Protein AF-A0A383F4A6-F1 (afdb_monomer)

Foldseek 3Di:
DLVVLLVVQLVVLLVQLVVVCVVVVHDDDPLLVVLSVVQSVVLSVLQVQLSVQLVVQVVVPDFSVVSNVVSCVVCLVVLVVVLVVVLVVLVCLCVDDDPSNVSSCSNNSSNNSSSVSSSCCSNPVSSVVSSVPDDGPPDDDDDDPCVVVVVVVVVVVCVCCVPVVVVVVVVVVVVVVCVVVVVVVVVVVVVVVVVVVVVVVVDDDDPDDPDPDPDDDDDDDDPPPDDD

Solvent-accessible surface area (backbone atoms only — not comparable to full-atom values): 12864 Å² total; per-residue (Å²): 109,72,67,56,56,49,60,54,44,53,61,51,26,50,49,50,25,52,52,52,36,50,76,70,73,55,72,94,43,74,51,28,50,49,17,45,59,66,34,53,63,67,34,46,50,48,34,48,56,38,54,50,36,22,49,52,36,36,73,73,67,40,56,61,71,57,10,38,51,53,23,42,66,74,42,50,63,59,53,51,52,55,50,48,55,55,43,54,71,44,51,61,35,74,72,44,69,72,77,62,20,62,58,35,40,40,26,40,51,42,30,44,44,28,47,54,34,18,50,51,40,24,71,52,51,47,47,51,53,48,55,72,67,54,72,76,86,66,82,76,84,83,87,60,75,60,68,62,58,50,51,52,50,50,50,51,48,51,52,42,49,59,52,54,45,50,50,50,54,50,49,55,51,51,48,59,52,41,70,75,38,52,67,56,51,51,49,50,52,49,52,53,49,52,49,50,55,58,52,52,76,71,56,81,84,74,93,65,82,87,68,88,62,95,66,84,87,85,82,84,83,77,63,98,84,74,74,134

Nearest PDB structures (foldseek):
  8yr0-assembly1_C  TM=8.776E-01  e=2.692E-05  Acinetobacter baumannii
  7wlv-assembly2_E  TM=8.608E-01  e=3.139E-05  Burkholderia pseudomallei K96243
  7cz9-assembly2_E  TM=8.722E-01  e=9.681E-05  Klebsiella pneumoniae
  9e9f-assembly1_C  TM=8.918E-01  e=1.387E-03  Pseudomonas aeruginosa
  6vej-assembly1_C  TM=8.866E-01  e=3.147E-03  Pseudomonas aeruginosa

Radius of gyration: 26.25 Å; Cα contacts (8 Å, |Δi|>4): 147; chains: 1; bounding box: 66×46×82 Å

Sequence (228 aa):
RMTVIIAGAIPLCLFIAVATMYFAGETLNLLTILGLVLCIGLLVDNSVVVAENIQRHYQAGLPRREACIKGVQEIGLAITTATLTTVVVFLPAVLVEGEMRFFMMRLALPVVVALLASLGVALVFIPLCVYLTLSMRKTATAAWPMQLADAARAWLGKMYDASFGRFNRWYNRALGFFLKRRLDLAFLMFVLLAATVFAFDKIGFAAQQEKDMASFHLSFRFPSRFTF

InterPro domains:
  IPR001036 Acriflavin resistance protein [PF00873] (1-220)
  IPR001036 Acriflavin resistance protein [PR00702] (1-22)
  IPR001036 Acriflavin resistance protein [PR00702] (29-53)
  IPR001036 Acriflavin resistance protein [PR00702] (82-105)
  IPR001036 Acriflavin resistance protein [PR00702] (107-130)
  IPR001036 Acriflavin resistance protein [PTHR32063] (1-225)

Organism: NCBI:txid408172

Mean predicted aligned error: 10.97 Å

Secondary structure (DSSP, 8-state):
-HHHHHHHHHHHHHHHHHHHHHHTT----HHHHHHHHHHHHHHHHHHHHHHHHHHHHHHTT--HHHHHHHHHHHHHHHHHHHHHHHHHHHTHHHH--SHHHHHHHHHHHHHHHHHHHHHHIIIIIHHHHHHHHSPP---S---S-HHHHHHHHHHHHHHHHHHHHHHHHHHHHHHHHHHH-HHHHHHHHHHHHHHHHHHHHTS---SS-----S---------TT---

pLDDT: mean 84.39, std 12.15, range [40.09, 95.81]

Structure (mmCIF, N/CA/C/O backbone):
data_AF-A0A383F4A6-F1
#
_entry.id   AF-A0A383F4A6-F1
#
loop_
_atom_site.group_PDB
_atom_site.id
_atom_site.type_symbol
_atom_site.label_atom_id
_atom_site.label_alt_id
_atom_site.label_comp_id
_atom_site.label_asym_id
_atom_site.label_entity_id
_atom_site.label_seq_id
_atom_site.pdbx_PDB_ins_code
_atom_site.Cartn_x
_atom_site.Cartn_y
_atom_site.Cartn_z
_atom_site.occupancy
_atom_site.B_iso_or_equiv
_atom_site.auth_seq_id
_atom_site.auth_comp_id
_atom_site.auth_asym_id
_atom_site.auth_atom_id
_atom_site.pdbx_PDB_model_num
ATOM 1 N N . ARG A 1 1 ? -11.253 13.523 11.714 1.00 74.75 1 ARG A N 1
ATOM 2 C CA . ARG A 1 1 ? -10.078 13.072 12.506 1.00 74.75 1 ARG A CA 1
ATOM 3 C C . ARG A 1 1 ? -9.412 11.878 11.834 1.00 74.75 1 ARG A C 1
ATOM 5 O O . ARG A 1 1 ? -8.297 12.048 11.378 1.00 74.75 1 ARG A O 1
ATOM 12 N N . MET A 1 2 ? -10.110 10.751 11.653 1.00 76.75 2 MET A N 1
ATOM 13 C CA . MET A 1 2 ? -9.583 9.583 10.918 1.00 76.75 2 MET A CA 1
ATOM 14 C C . MET A 1 2 ? -9.076 9.932 9.510 1.00 76.75 2 MET A C 1
ATOM 16 O O . MET A 1 2 ? -7.951 9.601 9.167 1.00 76.75 2 MET A O 1
ATOM 20 N N . THR A 1 3 ? -9.836 10.726 8.751 1.00 85.38 3 THR A N 1
ATOM 21 C CA . THR A 1 3 ? -9.431 11.201 7.415 1.00 85.38 3 THR A CA 1
ATOM 22 C C . THR A 1 3 ? -8.125 11.999 7.418 1.00 85.38 3 THR A C 1
ATOM 24 O O . THR A 1 3 ? -7.367 11.910 6.468 1.00 85.38 3 THR A O 1
ATOM 27 N N . VAL A 1 4 ? -7.831 12.751 8.487 1.00 86.69 4 VAL A N 1
ATOM 28 C CA . VAL A 1 4 ? -6.590 13.544 8.598 1.00 86.69 4 VAL A CA 1
ATOM 29 C C . VAL A 1 4 ? -5.393 12.636 8.865 1.00 86.69 4 VAL A C 1
ATOM 31 O O . VAL A 1 4 ? -4.330 12.855 8.301 1.00 86.69 4 VAL A O 1
ATOM 34 N N . ILE A 1 5 ? -5.577 11.592 9.680 1.00 86.19 5 ILE A N 1
ATOM 35 C CA . ILE A 1 5 ? -4.542 10.581 9.933 1.00 86.19 5 ILE A CA 1
ATOM 36 C C . ILE A 1 5 ? -4.202 9.854 8.627 1.00 86.19 5 ILE A C 1
ATOM 38 O O . ILE A 1 5 ? -3.033 9.737 8.281 1.00 86.19 5 ILE A O 1
ATOM 42 N N . ILE A 1 6 ? -5.225 9.433 7.877 1.00 86.25 6 ILE A N 1
ATOM 43 C CA . ILE A 1 6 ? -5.052 8.758 6.583 1.00 86.25 6 ILE A CA 1
ATOM 44 C C . ILE A 1 6 ? -4.393 9.701 5.568 1.00 86.25 6 ILE A C 1
ATOM 46 O O . ILE A 1 6 ? -3.424 9.321 4.920 1.00 86.25 6 ILE A O 1
ATOM 50 N N . ALA A 1 7 ? -4.853 10.952 5.471 1.00 88.81 7 ALA A N 1
ATOM 51 C CA . ALA A 1 7 ? -4.254 11.943 4.579 1.00 88.81 7 ALA A CA 1
ATOM 52 C C . ALA A 1 7 ? -2.786 12.234 4.931 1.00 88.81 7 ALA A C 1
ATOM 54 O O . ALA A 1 7 ? -1.976 12.422 4.031 1.00 88.81 7 ALA A O 1
ATOM 55 N N . GLY A 1 8 ? -2.432 12.228 6.221 1.00 89.81 8 GLY A N 1
ATOM 56 C CA . GLY A 1 8 ? -1.052 12.367 6.691 1.00 89.81 8 GLY A CA 1
ATOM 57 C C . GLY A 1 8 ? -0.182 11.131 6.445 1.00 89.81 8 GLY A C 1
ATOM 58 O O . GLY A 1 8 ? 1.033 11.260 6.311 1.00 89.81 8 GLY A O 1
ATOM 59 N N . ALA A 1 9 ? -0.777 9.942 6.328 1.00 88.69 9 ALA A N 1
ATOM 60 C CA . ALA A 1 9 ? -0.044 8.715 6.029 1.00 88.69 9 ALA A CA 1
ATOM 61 C C . ALA A 1 9 ? 0.486 8.687 4.585 1.00 88.69 9 ALA A C 1
ATOM 63 O O . ALA A 1 9 ? 1.565 8.150 4.352 1.00 88.69 9 ALA A O 1
ATOM 64 N N . ILE A 1 10 ? -0.214 9.312 3.632 1.00 91.56 10 ILE A N 1
ATOM 65 C CA . ILE A 1 10 ? 0.202 9.383 2.219 1.00 91.56 10 ILE A CA 1
ATOM 66 C C . ILE A 1 10 ? 1.599 10.003 2.048 1.00 91.56 10 ILE A C 1
ATOM 68 O O . ILE A 1 10 ? 2.489 9.319 1.535 1.00 91.56 10 ILE A O 1
ATOM 72 N N . PRO A 1 11 ? 1.845 11.260 2.477 1.00 92.31 11 PRO A N 1
ATOM 73 C CA . PRO A 1 11 ? 3.159 11.873 2.332 1.00 92.31 11 PRO A CA 1
ATOM 74 C C . PRO A 1 11 ? 4.219 11.149 3.164 1.00 92.31 11 PRO A C 1
ATOM 76 O O . PRO A 1 11 ? 5.362 11.064 2.727 1.00 92.31 11 PRO A O 1
ATOM 79 N N . LEU A 1 12 ? 3.854 10.578 4.318 1.00 92.62 12 LEU A N 1
ATOM 80 C CA . LEU A 1 12 ? 4.783 9.806 5.142 1.00 92.62 12 LEU A CA 1
ATOM 81 C C . LEU A 1 12 ? 5.286 8.556 4.412 1.00 92.62 12 LEU A C 1
ATOM 83 O O . LEU A 1 12 ? 6.488 8.302 4.395 1.00 92.62 12 LEU A O 1
ATOM 87 N N . CYS A 1 13 ? 4.398 7.781 3.788 1.00 92.50 13 CYS A N 1
ATOM 88 C CA . CYS A 1 13 ? 4.830 6.580 3.082 1.00 92.50 13 CYS A CA 1
ATOM 89 C C . CYS A 1 13 ? 5.648 6.915 1.833 1.00 92.50 13 CYS A C 1
ATOM 91 O O . CYS A 1 13 ? 6.632 6.236 1.560 1.00 92.50 13 CYS A O 1
ATOM 93 N N . LEU A 1 14 ? 5.269 7.965 1.092 1.00 92.69 14 LEU A N 1
ATOM 94 C CA . LEU A 1 14 ? 6.054 8.446 -0.049 1.00 92.69 14 LEU A CA 1
ATOM 95 C C . LEU A 1 14 ? 7.441 8.912 0.391 1.00 92.69 14 LEU A C 1
ATOM 97 O O . LEU A 1 14 ? 8.428 8.597 -0.267 1.00 92.69 14 LEU A O 1
ATOM 101 N N . PHE A 1 15 ? 7.531 9.608 1.524 1.00 94.38 15 PHE A N 1
ATOM 102 C CA . PHE A 1 15 ? 8.806 10.014 2.101 1.00 94.38 15 PHE A CA 1
ATOM 103 C C . PHE A 1 15 ? 9.680 8.804 2.439 1.00 94.38 15 PHE A C 1
ATOM 105 O O . PHE A 1 15 ? 10.843 8.768 2.045 1.00 94.38 15 PHE A O 1
ATOM 112 N N . ILE A 1 16 ? 9.118 7.790 3.106 1.00 94.06 16 ILE A N 1
ATOM 113 C CA . ILE A 1 16 ? 9.835 6.544 3.407 1.00 94.06 16 ILE A CA 1
ATOM 114 C C . ILE A 1 16 ? 10.278 5.861 2.109 1.00 94.06 16 ILE A C 1
ATOM 116 O O . ILE A 1 16 ? 11.433 5.466 2.006 1.00 94.06 16 ILE A O 1
ATOM 120 N N . ALA A 1 17 ? 9.410 5.778 1.099 1.00 92.69 17 ALA A N 1
ATOM 121 C CA . ALA A 1 17 ? 9.734 5.140 -0.172 1.00 92.69 17 ALA A CA 1
ATOM 122 C C . ALA A 1 17 ? 10.890 5.844 -0.898 1.00 92.69 17 ALA A C 1
ATOM 124 O O . ALA A 1 17 ? 11.853 5.195 -1.304 1.00 92.69 17 ALA A O 1
ATOM 125 N N . VAL A 1 18 ? 10.836 7.175 -1.005 1.00 93.81 18 VAL A N 1
ATOM 126 C CA . VAL A 1 18 ? 11.906 7.982 -1.612 1.00 93.81 18 VAL A CA 1
ATOM 127 C C . VAL A 1 18 ? 13.199 7.877 -0.803 1.00 93.81 18 VAL A C 1
ATOM 129 O O . VAL A 1 18 ? 14.270 7.745 -1.390 1.00 93.81 18 VAL A O 1
ATOM 132 N N . ALA A 1 19 ? 13.121 7.876 0.530 1.00 94.81 19 ALA A N 1
ATOM 133 C CA . ALA A 1 19 ? 14.288 7.685 1.388 1.00 94.81 19 ALA A CA 1
ATOM 134 C C . ALA A 1 19 ? 14.926 6.304 1.171 1.00 94.81 19 ALA A C 1
ATOM 136 O O . ALA A 1 19 ? 16.138 6.206 0.994 1.00 94.81 19 ALA A O 1
ATOM 137 N N . THR A 1 20 ? 14.128 5.236 1.118 1.00 93.56 20 THR A N 1
ATOM 138 C CA . THR A 1 20 ? 14.619 3.883 0.826 1.00 93.56 20 THR A CA 1
ATOM 139 C C . THR A 1 20 ? 15.249 3.801 -0.563 1.00 93.56 20 THR A C 1
ATOM 141 O O . THR A 1 20 ? 16.314 3.207 -0.708 1.00 93.56 20 THR A O 1
ATOM 144 N N . MET A 1 21 ? 14.650 4.437 -1.570 1.00 92.69 21 MET A N 1
ATOM 145 C CA . MET A 1 21 ? 15.227 4.512 -2.916 1.00 92.69 21 MET A CA 1
ATOM 146 C C . MET A 1 21 ? 16.564 5.256 -2.943 1.00 92.69 21 MET A C 1
ATOM 148 O O . MET A 1 21 ? 17.496 4.806 -3.604 1.00 92.69 21 MET A O 1
ATOM 152 N N . TYR A 1 22 ? 16.681 6.356 -2.195 1.00 92.38 22 TYR A N 1
ATOM 153 C CA . TYR A 1 22 ? 17.935 7.095 -2.065 1.00 92.38 22 TYR A CA 1
ATOM 154 C C . TYR A 1 22 ? 19.048 6.209 -1.490 1.00 92.38 22 TYR A C 1
ATOM 156 O O . TYR A 1 22 ? 20.147 6.161 -2.040 1.00 92.38 22 TYR A O 1
ATOM 164 N N . PHE A 1 23 ? 18.754 5.438 -0.437 1.00 93.12 23 PHE A N 1
ATOM 165 C CA . PHE A 1 23 ? 19.713 4.480 0.123 1.00 93.12 23 PHE A CA 1
ATOM 166 C C . PHE A 1 23 ? 20.005 3.293 -0.804 1.00 93.12 23 PHE A C 1
ATOM 168 O O . PHE A 1 23 ? 21.096 2.732 -0.740 1.00 93.12 23 PHE A O 1
ATOM 175 N N . ALA A 1 24 ? 19.070 2.930 -1.683 1.00 89.06 24 ALA A N 1
ATOM 176 C CA . ALA A 1 24 ? 19.277 1.921 -2.720 1.00 89.06 24 ALA A CA 1
ATOM 177 C C . ALA A 1 24 ? 20.108 2.433 -3.917 1.00 89.06 24 ALA A C 1
ATOM 179 O O . ALA A 1 24 ? 20.400 1.657 -4.824 1.00 89.06 24 ALA A O 1
ATOM 180 N N . GLY A 1 25 ? 20.498 3.715 -3.934 1.00 88.94 25 GLY A N 1
ATOM 181 C CA . GLY A 1 25 ? 21.252 4.325 -5.035 1.00 88.94 25 GLY A CA 1
ATOM 182 C C . GLY A 1 25 ? 20.405 4.636 -6.272 1.00 88.94 25 GLY A C 1
ATOM 183 O O . GLY A 1 25 ? 20.950 4.878 -7.349 1.00 88.94 25 GLY A O 1
ATOM 184 N N . GLU A 1 26 ? 19.078 4.635 -6.136 1.00 89.56 26 GLU A N 1
ATOM 185 C CA . GLU A 1 26 ? 18.160 4.926 -7.232 1.00 89.56 26 GLU A CA 1
ATOM 186 C C . GLU A 1 26 ? 17.970 6.431 -7.432 1.00 89.56 26 GLU A C 1
ATOM 188 O O . GLU A 1 26 ? 18.017 7.239 -6.503 1.00 89.56 26 GLU A O 1
ATOM 193 N N . THR A 1 27 ? 17.715 6.818 -8.681 1.00 89.44 27 THR A N 1
ATOM 194 C CA . THR A 1 27 ? 17.520 8.224 -9.065 1.00 89.44 27 THR A CA 1
ATOM 195 C C . THR A 1 27 ? 16.055 8.516 -9.336 1.00 89.44 27 THR A C 1
ATOM 197 O O . THR A 1 27 ? 15.363 7.712 -9.961 1.00 89.44 27 THR A O 1
ATOM 200 N N . LEU A 1 28 ? 15.593 9.706 -8.945 1.00 91.31 28 LEU A N 1
ATOM 201 C CA . LEU A 1 28 ? 14.271 10.193 -9.330 1.00 91.31 28 LEU A CA 1
ATOM 202 C C . LEU A 1 28 ? 14.275 10.597 -10.807 1.00 91.31 28 LEU A C 1
ATOM 204 O O . LEU A 1 28 ? 14.759 11.657 -11.192 1.00 91.31 28 LEU A O 1
ATOM 208 N N . ASN A 1 29 ? 13.724 9.722 -11.635 1.00 90.62 29 ASN A N 1
ATOM 209 C CA . ASN A 1 29 ? 13.486 9.918 -13.056 1.00 90.62 29 ASN A CA 1
ATOM 210 C C . ASN A 1 29 ? 11.986 9.796 -13.376 1.00 90.62 29 ASN A C 1
ATOM 212 O O . ASN A 1 29 ? 11.170 9.462 -12.516 1.00 90.62 29 ASN A O 1
ATOM 216 N N . LEU A 1 30 ? 11.616 10.051 -14.632 1.00 91.00 30 LEU A N 1
ATOM 217 C CA . LEU A 1 30 ? 10.219 10.005 -15.071 1.00 9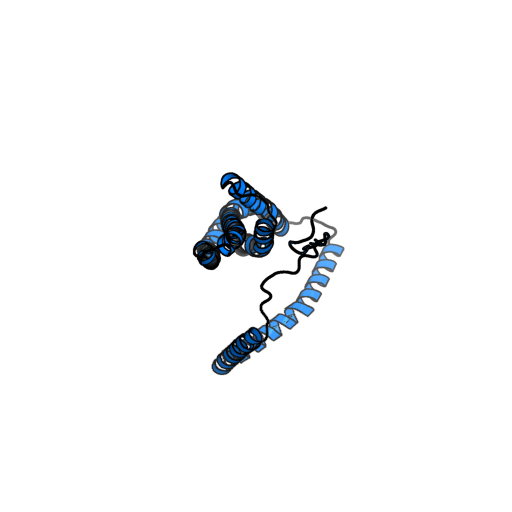1.00 30 LEU A CA 1
ATOM 218 C C . LEU A 1 30 ? 9.550 8.651 -14.775 1.00 91.00 30 LEU A C 1
ATOM 220 O O . LEU A 1 30 ? 8.412 8.624 -14.317 1.00 91.00 30 LEU A O 1
ATOM 224 N N . LEU A 1 31 ? 10.258 7.538 -14.992 1.00 91.56 31 LEU A N 1
ATOM 225 C CA . LEU A 1 31 ? 9.726 6.189 -14.774 1.00 91.56 31 LEU A CA 1
ATOM 226 C C . LEU A 1 31 ? 9.542 5.898 -13.289 1.00 91.56 31 LEU A C 1
ATOM 228 O O . LEU A 1 31 ? 8.524 5.340 -12.893 1.00 91.56 31 LEU A O 1
ATOM 232 N N . THR A 1 32 ? 10.490 6.320 -12.453 1.00 92.25 32 THR A N 1
ATOM 233 C CA . THR A 1 32 ? 10.368 6.111 -11.010 1.00 92.25 32 THR A CA 1
ATOM 234 C C . THR A 1 32 ? 9.268 6.969 -10.402 1.00 92.25 32 THR A C 1
ATOM 236 O O . THR A 1 32 ? 8.540 6.506 -9.530 1.00 92.25 32 THR A O 1
ATOM 239 N N . ILE A 1 33 ? 9.111 8.207 -10.884 1.00 93.88 33 ILE A N 1
ATOM 240 C CA . ILE A 1 33 ? 8.007 9.086 -10.482 1.00 93.88 33 ILE A CA 1
ATOM 241 C C . ILE A 1 33 ? 6.677 8.471 -10.917 1.00 93.88 33 ILE A C 1
ATOM 243 O O . ILE A 1 33 ? 5.749 8.418 -10.115 1.00 93.88 33 ILE A O 1
ATOM 247 N N . LEU A 1 34 ? 6.595 7.947 -12.145 1.00 93.25 34 LEU A N 1
ATOM 248 C CA . LEU A 1 34 ? 5.415 7.229 -12.624 1.00 93.25 34 LEU A CA 1
ATOM 249 C C . LEU A 1 34 ? 5.083 6.040 -11.710 1.00 93.25 34 LEU A C 1
ATOM 251 O O . LEU A 1 34 ? 3.936 5.899 -11.295 1.00 93.25 34 LEU A O 1
ATOM 255 N N . GLY A 1 35 ? 6.083 5.241 -11.328 1.00 92.25 35 GLY A N 1
ATOM 256 C CA . GLY A 1 35 ? 5.914 4.126 -10.392 1.00 92.25 35 GLY A CA 1
ATOM 257 C C . GLY A 1 35 ? 5.373 4.566 -9.028 1.00 92.25 35 GLY A C 1
ATOM 258 O O . GLY A 1 35 ? 4.419 3.976 -8.520 1.00 92.25 35 GLY A O 1
ATOM 259 N N . LEU A 1 36 ? 5.920 5.645 -8.459 1.00 93.12 36 LEU A N 1
ATOM 260 C CA . LEU A 1 36 ? 5.441 6.212 -7.193 1.00 93.12 36 LEU A CA 1
ATOM 261 C C . LEU A 1 36 ? 3.999 6.724 -7.297 1.00 93.12 36 LEU A C 1
ATOM 263 O O . LEU A 1 36 ? 3.201 6.461 -6.400 1.00 93.12 36 LEU A O 1
ATOM 267 N N . VAL A 1 37 ? 3.648 7.415 -8.387 1.00 92.69 37 VAL A N 1
ATOM 268 C CA . VAL A 1 37 ? 2.292 7.941 -8.620 1.00 92.69 37 VAL A CA 1
ATOM 269 C C . VAL A 1 37 ? 1.273 6.811 -8.754 1.00 92.69 37 VAL A C 1
ATOM 271 O O . VAL A 1 37 ? 0.216 6.874 -8.126 1.00 92.69 37 VAL A O 1
ATOM 274 N N . LEU A 1 38 ? 1.599 5.755 -9.505 1.00 91.31 38 LEU A N 1
ATOM 275 C CA . LEU A 1 38 ? 0.742 4.571 -9.638 1.00 91.31 38 LEU A CA 1
ATOM 276 C C . LEU A 1 38 ? 0.443 3.924 -8.279 1.00 91.31 38 LEU A C 1
ATOM 278 O O . LEU A 1 38 ? -0.659 3.429 -8.051 1.00 91.31 38 LEU A O 1
ATOM 282 N N . CYS A 1 39 ? 1.398 3.975 -7.351 1.00 88.94 39 CYS A N 1
ATOM 283 C CA . CYS A 1 39 ? 1.243 3.366 -6.035 1.00 88.94 39 CYS A CA 1
ATOM 284 C C . CYS A 1 39 ? 0.401 4.157 -5.056 1.00 88.94 39 CYS A C 1
ATOM 286 O O . CYS A 1 39 ? 0.011 3.587 -4.043 1.00 88.94 39 CYS A O 1
ATOM 288 N N . ILE A 1 40 ? 0.101 5.432 -5.311 1.00 89.75 40 ILE A N 1
ATOM 289 C CA . ILE A 1 40 ? -0.630 6.268 -4.347 1.00 89.75 40 ILE A CA 1
ATOM 290 C C . ILE A 1 40 ? -1.980 5.636 -3.984 1.00 89.75 40 ILE A C 1
ATOM 292 O O . ILE A 1 40 ? -2.340 5.622 -2.808 1.00 89.75 40 ILE A O 1
ATOM 296 N N . GLY A 1 41 ? -2.697 5.071 -4.963 1.00 84.88 41 GLY A N 1
ATOM 297 C CA . GLY A 1 41 ? -3.964 4.373 -4.712 1.00 84.88 41 GLY A CA 1
ATOM 298 C C . GLY A 1 41 ? -3.777 3.155 -3.806 1.00 84.88 41 GLY A C 1
ATOM 299 O O . GLY A 1 41 ? -4.388 3.070 -2.746 1.00 84.88 41 GLY A O 1
ATOM 300 N N . LEU A 1 42 ? -2.837 2.281 -4.170 1.00 87.56 42 LEU A N 1
ATOM 301 C CA . LEU A 1 42 ? -2.537 1.045 -3.438 1.00 87.56 42 LEU A CA 1
ATOM 302 C C . LEU A 1 42 ? -2.012 1.310 -2.017 1.00 87.56 42 LEU A C 1
ATOM 304 O O . LEU A 1 42 ? -2.226 0.533 -1.091 1.00 87.56 42 LEU A O 1
ATOM 308 N N . LEU A 1 43 ? -1.309 2.425 -1.840 1.00 86.75 43 LEU A N 1
ATOM 309 C CA . LEU A 1 43 ? -0.701 2.826 -0.582 1.00 86.75 43 LEU A CA 1
ATOM 310 C C . LEU A 1 43 ? -1.738 3.267 0.456 1.00 86.75 43 LEU A C 1
ATOM 312 O O . LEU A 1 43 ? -1.563 3.010 1.651 1.00 86.75 43 LEU A O 1
ATOM 316 N N . VAL A 1 44 ? -2.795 3.946 0.008 1.00 89.06 44 VAL A N 1
ATOM 317 C CA . VAL A 1 44 ? -3.869 4.442 0.878 1.00 89.06 44 VAL A CA 1
ATOM 318 C C . VAL A 1 44 ? -4.728 3.295 1.395 1.00 89.06 44 VAL A C 1
ATOM 320 O O . VAL A 1 44 ? -5.138 3.336 2.557 1.00 89.06 44 VAL A O 1
ATOM 323 N N . ASP A 1 45 ? -4.940 2.262 0.581 1.00 91.25 45 ASP A N 1
ATOM 324 C CA . ASP A 1 45 ? -5.825 1.139 0.899 1.00 91.25 45 ASP A CA 1
ATOM 325 C C . ASP A 1 45 ? -5.453 0.466 2.227 1.00 91.25 45 ASP A C 1
ATOM 327 O O . ASP A 1 45 ? -6.298 0.337 3.115 1.00 91.25 45 ASP A O 1
ATOM 331 N N . ASN A 1 46 ? -4.172 0.145 2.435 1.00 93.12 46 ASN A N 1
ATOM 332 C CA . ASN A 1 46 ? -3.701 -0.481 3.676 1.00 93.12 46 ASN A CA 1
ATOM 333 C C . ASN A 1 46 ? -4.006 0.383 4.912 1.00 93.12 46 ASN A C 1
ATOM 335 O O . ASN A 1 46 ? -4.476 -0.114 5.938 1.00 93.12 46 ASN A O 1
ATOM 339 N N . SER A 1 47 ? -3.772 1.694 4.813 1.00 91.38 47 SER A N 1
ATOM 340 C CA . SER A 1 47 ? -4.001 2.628 5.919 1.00 91.38 47 SER A CA 1
ATOM 341 C C . SER A 1 47 ? -5.489 2.830 6.211 1.00 91.38 47 SER A C 1
ATOM 343 O O . SER A 1 47 ? -5.876 2.931 7.378 1.00 91.38 47 SER A O 1
ATOM 345 N N . VAL A 1 48 ? -6.329 2.867 5.171 1.00 92.56 48 VAL A N 1
ATOM 346 C CA . VAL A 1 48 ? -7.788 2.992 5.300 1.00 92.56 48 VAL A CA 1
ATOM 347 C C . VAL A 1 48 ? -8.372 1.753 5.966 1.00 92.56 48 VAL A C 1
ATOM 349 O O . VAL A 1 48 ? -9.077 1.895 6.964 1.00 92.56 48 VAL A O 1
ATOM 352 N N . VAL A 1 49 ? -8.035 0.554 5.479 1.00 93.12 49 VAL A N 1
ATOM 353 C CA . VAL A 1 49 ? -8.580 -0.710 6.003 1.00 93.12 49 VAL A CA 1
ATOM 354 C C . VAL A 1 49 ? -8.231 -0.887 7.484 1.00 93.12 49 VAL A C 1
ATOM 356 O O . VAL A 1 49 ? -9.098 -1.247 8.284 1.00 93.12 49 VAL A O 1
ATOM 359 N N . VAL A 1 50 ? -6.994 -0.564 7.891 1.00 93.75 50 VAL A N 1
ATOM 360 C CA . VAL A 1 50 ? -6.603 -0.618 9.310 1.00 93.75 50 VAL A CA 1
ATOM 361 C C . VAL A 1 50 ? -7.350 0.407 10.151 1.00 93.75 50 VAL A C 1
ATOM 363 O O . VAL A 1 50 ? -7.910 0.064 11.196 1.00 93.75 50 VAL A O 1
ATOM 366 N N . ALA A 1 51 ? -7.397 1.659 9.702 1.00 91.94 51 ALA A N 1
ATOM 367 C CA . ALA A 1 51 ? -8.078 2.723 10.427 1.0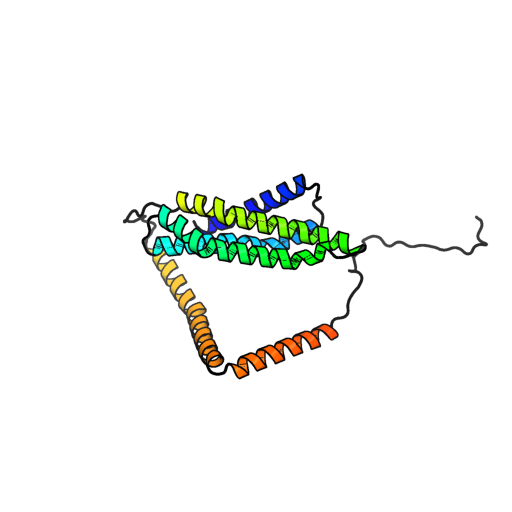0 91.94 51 ALA A CA 1
ATOM 368 C C . ALA A 1 51 ? -9.581 2.432 10.598 1.00 91.94 51 ALA A C 1
ATOM 370 O O . ALA A 1 51 ? -10.135 2.647 11.681 1.00 91.94 51 ALA A O 1
ATOM 371 N N . GLU A 1 52 ? -10.237 1.922 9.556 1.00 90.94 52 GLU A N 1
ATOM 372 C CA . GLU A 1 52 ? -11.656 1.572 9.573 1.00 90.94 52 GLU A CA 1
ATOM 373 C C . GLU A 1 52 ? -11.936 0.389 10.498 1.00 90.94 52 GLU A C 1
ATOM 375 O O . GLU A 1 52 ? -12.878 0.451 11.292 1.00 90.94 52 GLU A O 1
ATOM 380 N N . ASN A 1 53 ? -11.090 -0.647 10.491 1.00 93.19 53 ASN A N 1
ATOM 381 C CA . ASN A 1 53 ? -11.317 -1.783 11.377 1.00 93.19 53 ASN A CA 1
ATOM 382 C C . ASN A 1 53 ? -11.149 -1.414 12.858 1.00 93.19 53 ASN A C 1
ATOM 384 O O . ASN A 1 53 ? -11.967 -1.798 13.697 1.00 93.19 53 ASN A O 1
ATOM 388 N N . ILE A 1 54 ? -10.130 -0.615 13.193 1.00 91.06 54 ILE A N 1
ATOM 389 C CA . ILE A 1 54 ? -9.955 -0.106 14.563 1.00 91.06 54 ILE A CA 1
ATOM 390 C C . ILE A 1 54 ? -11.179 0.723 14.978 1.00 91.06 54 ILE A C 1
ATOM 392 O O . ILE A 1 54 ? -11.682 0.578 16.094 1.00 91.06 54 ILE A O 1
ATOM 396 N N . GLN A 1 55 ? -11.693 1.564 14.076 1.00 89.88 55 GLN A N 1
ATOM 397 C CA . GLN A 1 55 ? -12.886 2.369 14.329 1.00 89.88 55 GLN A CA 1
ATOM 398 C C . GLN A 1 55 ? -14.133 1.505 14.538 1.00 89.88 55 GLN A C 1
ATOM 400 O O . GLN A 1 55 ? -14.919 1.792 15.441 1.00 89.88 55 GLN A O 1
ATOM 405 N N . ARG A 1 56 ? -14.306 0.444 13.746 1.00 89.88 56 ARG A N 1
ATOM 406 C CA . ARG A 1 56 ? -15.407 -0.520 13.867 1.00 89.88 56 ARG A CA 1
ATOM 407 C C . ARG A 1 56 ? -15.408 -1.193 15.240 1.00 89.88 56 ARG A C 1
ATOM 409 O O . ARG A 1 56 ? -16.433 -1.199 15.916 1.00 89.88 56 ARG A O 1
ATOM 416 N N . HIS A 1 57 ? -14.250 -1.672 15.698 1.00 90.75 57 HIS A N 1
ATOM 417 C CA . HIS A 1 57 ? -14.092 -2.267 17.034 1.00 90.75 57 HIS A CA 1
ATOM 418 C C . HIS A 1 57 ? -14.306 -1.259 18.164 1.00 90.75 57 HIS A C 1
ATOM 420 O O . HIS A 1 57 ? -14.943 -1.570 19.170 1.00 90.75 57 HIS A O 1
ATOM 426 N N . TYR A 1 58 ? -13.829 -0.027 17.992 1.00 87.88 58 TYR A N 1
ATOM 427 C CA . TYR A 1 58 ? -14.069 1.040 18.961 1.00 87.88 58 TYR A CA 1
ATOM 428 C C . TYR A 1 58 ? -15.562 1.403 19.061 1.00 87.88 58 TYR A C 1
ATOM 430 O O . TYR A 1 58 ? -16.082 1.597 20.160 1.00 87.88 58 TYR A O 1
ATOM 438 N N . GLN A 1 59 ? -16.282 1.445 17.934 1.00 87.31 59 GLN A N 1
ATOM 439 C CA . GLN A 1 59 ? -17.733 1.677 17.904 1.00 87.31 59 GLN A CA 1
ATOM 440 C C . GLN A 1 59 ? -18.538 0.514 18.492 1.00 87.31 59 GLN A C 1
ATOM 442 O O . GLN A 1 59 ? -19.589 0.752 19.083 1.00 87.31 59 GLN A O 1
ATOM 447 N N . ALA A 1 60 ? -18.021 -0.714 18.409 1.00 87.88 60 ALA A N 1
ATOM 448 C CA . ALA A 1 60 ? -18.587 -1.886 19.076 1.00 87.88 60 ALA A CA 1
ATOM 449 C C . ALA A 1 60 ? -18.431 -1.859 20.614 1.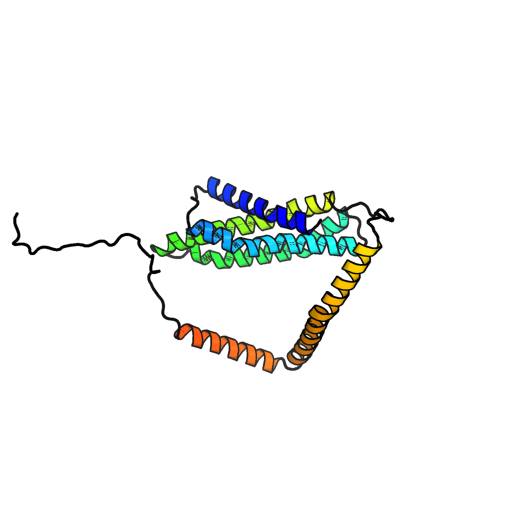00 87.88 60 ALA A C 1
ATOM 451 O O . ALA A 1 60 ? -18.927 -2.751 21.297 1.00 87.88 60 ALA A O 1
ATOM 452 N N . GLY A 1 61 ? -17.775 -0.834 21.175 1.00 85.50 61 GLY A N 1
ATOM 453 C CA . GLY A 1 61 ? -17.686 -0.595 22.618 1.00 85.50 61 GLY A CA 1
ATOM 454 C C . GLY A 1 61 ? -16.370 -1.027 23.265 1.00 85.50 61 GLY A C 1
ATOM 455 O O . GLY A 1 61 ? -16.223 -0.875 24.478 1.00 85.50 61 GLY A O 1
ATOM 456 N N . LEU A 1 62 ? -15.400 -1.525 22.490 1.00 87.19 62 LEU A N 1
ATOM 457 C CA . LEU A 1 62 ? -14.090 -1.914 23.015 1.00 87.19 62 LEU A CA 1
ATOM 458 C C . LEU A 1 62 ? -13.286 -0.687 23.486 1.00 87.19 62 LEU A C 1
ATOM 460 O O . LEU A 1 62 ? -13.313 0.370 22.841 1.00 87.19 62 LEU A O 1
ATOM 464 N N . PRO A 1 63 ? -12.510 -0.803 24.581 1.00 88.38 63 PRO A N 1
ATOM 465 C CA . PRO A 1 63 ? -11.606 0.260 24.998 1.00 88.38 63 PRO A CA 1
ATOM 466 C C . PRO A 1 63 ? -10.540 0.488 23.920 1.00 88.38 63 PRO A C 1
ATOM 468 O O . PRO A 1 63 ? -10.109 -0.447 23.251 1.00 88.38 63 PRO A O 1
ATOM 471 N N . ARG A 1 64 ? -10.068 1.733 23.766 1.00 86.00 64 ARG A N 1
ATOM 472 C CA . ARG A 1 64 ? -9.194 2.144 22.647 1.00 86.00 64 ARG A CA 1
ATOM 473 C C . ARG A 1 64 ? -8.020 1.196 22.388 1.00 86.00 64 ARG A C 1
ATOM 475 O O . ARG A 1 64 ? -7.745 0.868 21.241 1.00 86.00 64 ARG A O 1
ATOM 482 N N . ARG A 1 65 ? -7.322 0.781 23.452 1.00 89.06 65 ARG A N 1
ATOM 483 C CA . ARG A 1 65 ? -6.155 -0.108 23.357 1.00 89.06 65 ARG A CA 1
ATOM 484 C C . ARG A 1 65 ? -6.547 -1.463 22.778 1.00 89.06 65 ARG A C 1
ATOM 486 O O . ARG A 1 65 ? -5.874 -1.965 21.888 1.00 89.06 65 ARG A O 1
ATOM 493 N N . GLU A 1 66 ? -7.645 -2.029 23.260 1.00 89.44 66 GLU A N 1
ATOM 494 C CA . GLU A 1 66 ? -8.134 -3.325 22.803 1.00 89.44 66 GLU A CA 1
ATOM 495 C C . GLU A 1 66 ? -8.701 -3.243 21.384 1.00 89.44 66 GLU A C 1
ATOM 497 O O . GLU A 1 66 ? -8.422 -4.122 20.577 1.00 89.44 66 GLU A O 1
ATOM 502 N N . ALA A 1 67 ? -9.394 -2.152 21.043 1.00 90.06 67 ALA A N 1
ATOM 503 C CA . ALA A 1 67 ? -9.854 -1.888 19.682 1.00 90.06 67 ALA A CA 1
ATOM 504 C C . ALA A 1 67 ? -8.688 -1.789 18.683 1.00 90.06 67 ALA A C 1
ATOM 506 O O . ALA A 1 67 ? -8.786 -2.322 17.582 1.00 90.06 67 ALA A O 1
ATOM 507 N N . CYS A 1 68 ? -7.569 -1.163 19.069 1.00 90.81 68 CYS A N 1
ATOM 508 C CA . CYS A 1 68 ? -6.370 -1.105 18.227 1.00 90.81 68 CYS A CA 1
ATOM 509 C C . CYS A 1 68 ? -5.740 -2.492 18.048 1.00 90.81 68 CYS A C 1
ATOM 511 O O . CYS A 1 68 ? -5.443 -2.885 16.925 1.00 90.81 68 CYS A O 1
ATOM 513 N N . ILE A 1 69 ? -5.569 -3.250 19.137 1.00 92.62 69 ILE A N 1
ATOM 514 C CA . ILE A 1 69 ? -4.944 -4.580 19.087 1.00 92.62 69 ILE A CA 1
ATOM 515 C C . ILE A 1 69 ? -5.804 -5.554 18.275 1.00 92.62 69 ILE A C 1
ATOM 517 O O . ILE A 1 69 ? -5.308 -6.140 17.316 1.00 92.62 69 ILE A O 1
ATOM 521 N N . LYS A 1 70 ? -7.095 -5.687 18.608 1.00 93.06 70 LYS A N 1
ATOM 522 C CA . LYS A 1 70 ? -8.024 -6.570 17.884 1.00 93.06 70 LYS A CA 1
ATOM 523 C C . LYS A 1 70 ? -8.204 -6.128 16.436 1.00 93.06 70 LYS A C 1
ATOM 525 O O . LYS A 1 70 ? -8.180 -6.965 15.539 1.00 93.06 70 LYS A O 1
ATOM 530 N N . GLY A 1 71 ? -8.313 -4.818 16.208 1.00 90.94 71 GLY A N 1
ATOM 531 C CA . GLY A 1 71 ? -8.452 -4.245 14.875 1.00 90.94 71 GLY A CA 1
ATOM 532 C C . GLY A 1 71 ? -7.279 -4.587 13.961 1.00 90.94 71 GLY A C 1
ATOM 533 O O . GLY A 1 71 ? -7.502 -4.966 12.817 1.00 90.94 71 GLY A O 1
ATOM 534 N N . VAL A 1 72 ? -6.041 -4.522 14.458 1.00 93.31 72 VAL A N 1
ATOM 535 C CA . VAL A 1 72 ? -4.853 -4.895 13.673 1.00 93.31 72 VAL A CA 1
ATOM 536 C C . VAL A 1 72 ? -4.720 -6.412 13.536 1.00 93.31 72 VAL A C 1
ATOM 538 O O . VAL A 1 72 ? -4.415 -6.891 12.449 1.00 93.31 72 VAL A O 1
ATOM 541 N N . GLN A 1 73 ? -4.967 -7.185 14.598 1.00 93.56 73 GLN A N 1
ATOM 542 C CA . GLN A 1 73 ? -4.822 -8.648 14.571 1.00 93.56 73 GLN A CA 1
ATOM 543 C C . GLN A 1 73 ? -5.778 -9.332 13.588 1.00 93.56 73 GLN A C 1
ATOM 545 O O . GLN A 1 73 ? -5.391 -10.305 12.948 1.00 93.56 73 GLN A O 1
ATOM 550 N N . GLU A 1 74 ? -7.001 -8.823 13.439 1.00 93.81 74 GLU A N 1
ATOM 551 C CA . GLU A 1 74 ? -8.006 -9.413 12.546 1.00 93.81 74 GLU A CA 1
ATOM 552 C C . GLU A 1 74 ? -7.630 -9.292 11.059 1.00 93.81 74 GLU A C 1
ATOM 554 O O . GLU A 1 74 ? -7.889 -10.199 10.274 1.00 93.81 74 GLU A O 1
ATOM 559 N N . ILE A 1 75 ? -7.006 -8.181 10.666 1.00 93.81 75 ILE A N 1
ATOM 560 C CA . ILE A 1 75 ? -6.739 -7.846 9.253 1.00 93.81 75 ILE A CA 1
ATOM 561 C C . ILE A 1 75 ? -5.260 -7.896 8.880 1.00 93.81 75 ILE A C 1
ATOM 563 O O . ILE A 1 75 ? -4.939 -7.882 7.695 1.00 93.81 75 ILE A O 1
ATOM 567 N N . GLY A 1 76 ? -4.351 -7.944 9.858 1.00 92.88 76 GLY A N 1
ATOM 568 C CA . GLY A 1 76 ? -2.913 -7.822 9.621 1.00 92.88 76 GLY A CA 1
ATOM 569 C C . GLY A 1 76 ? -2.397 -8.872 8.642 1.00 92.88 76 GLY A C 1
ATOM 570 O O . GLY A 1 76 ? -1.655 -8.538 7.719 1.00 92.88 76 GLY A O 1
ATOM 571 N N . LEU A 1 77 ? -2.860 -10.120 8.778 1.00 94.50 77 LEU A N 1
ATOM 572 C CA . LEU A 1 77 ? -2.524 -11.191 7.840 1.00 94.50 77 LEU A CA 1
ATOM 573 C C . LEU A 1 77 ? -3.123 -10.936 6.451 1.00 94.50 77 LEU A C 1
ATOM 575 O O . LEU A 1 77 ? -2.403 -11.024 5.464 1.00 94.50 77 LEU A O 1
ATOM 579 N N . ALA A 1 78 ? -4.396 -10.541 6.369 1.00 94.81 78 ALA A N 1
ATOM 580 C CA . ALA A 1 78 ? -5.069 -10.284 5.096 1.00 94.81 78 ALA A CA 1
ATOM 581 C C . ALA A 1 78 ? -4.378 -9.177 4.278 1.00 94.81 78 ALA A C 1
ATOM 583 O O . ALA A 1 78 ? -4.117 -9.360 3.090 1.00 94.81 78 ALA A O 1
ATOM 584 N N . ILE A 1 79 ? -4.026 -8.058 4.918 1.00 94.88 79 ILE A N 1
ATOM 585 C CA . ILE A 1 79 ? -3.368 -6.921 4.257 1.00 94.88 79 ILE A CA 1
ATOM 586 C C . ILE A 1 79 ? -1.926 -7.265 3.872 1.00 94.88 79 ILE A C 1
ATOM 588 O O . ILE A 1 79 ? -1.473 -6.915 2.782 1.00 94.88 79 ILE A O 1
ATOM 592 N N . THR A 1 80 ? -1.209 -7.998 4.728 1.00 95.31 80 THR A N 1
ATOM 593 C CA . THR A 1 80 ? 0.152 -8.463 4.421 1.00 95.31 80 THR A CA 1
ATOM 594 C C . THR A 1 80 ? 0.146 -9.390 3.208 1.00 95.31 80 THR A C 1
ATOM 596 O O . THR A 1 80 ? 0.925 -9.188 2.277 1.00 95.31 80 THR A O 1
ATOM 599 N N . THR A 1 81 ? -0.767 -10.366 3.168 1.00 95.81 81 THR A N 1
ATOM 600 C CA . THR A 1 81 ? -0.911 -11.281 2.030 1.00 95.81 81 THR A CA 1
ATOM 601 C C . THR A 1 81 ? -1.318 -10.539 0.757 1.00 95.81 81 THR A C 1
ATOM 603 O O . THR A 1 81 ? -0.713 -10.778 -0.282 1.00 95.81 81 THR A O 1
ATOM 606 N N . ALA A 1 82 ? -2.268 -9.601 0.824 1.00 93.81 82 ALA A N 1
ATOM 607 C CA . ALA A 1 82 ? -2.677 -8.790 -0.329 1.00 93.81 82 ALA A CA 1
ATOM 608 C C . ALA A 1 82 ? -1.546 -7.885 -0.859 1.00 93.81 82 ALA A C 1
ATOM 610 O O . ALA A 1 82 ? -1.381 -7.698 -2.067 1.00 93.81 82 ALA A O 1
ATOM 611 N N . THR A 1 83 ? -0.722 -7.345 0.039 1.00 93.81 83 THR A N 1
ATOM 612 C CA . THR A 1 83 ? 0.453 -6.557 -0.356 1.00 93.81 83 THR A CA 1
ATOM 613 C C . THR A 1 83 ? 1.485 -7.456 -1.038 1.00 93.81 83 THR A C 1
ATOM 615 O O . THR A 1 83 ? 2.001 -7.110 -2.098 1.00 93.81 83 THR A O 1
ATOM 618 N N . LEU A 1 84 ? 1.745 -8.645 -0.485 1.00 94.75 84 LEU A N 1
ATOM 619 C CA . LEU A 1 84 ? 2.672 -9.622 -1.060 1.00 94.75 84 LEU A CA 1
ATOM 620 C C . LEU A 1 84 ? 2.234 -10.113 -2.441 1.00 94.75 84 LEU A C 1
ATOM 622 O O . LEU A 1 84 ? 3.071 -10.187 -3.336 1.00 94.75 84 LEU A O 1
ATOM 626 N N . THR A 1 85 ? 0.950 -10.410 -2.658 1.00 94.56 85 THR A N 1
ATOM 627 C CA . THR A 1 85 ? 0.465 -10.800 -3.994 1.00 94.56 85 THR A CA 1
ATOM 628 C C . THR A 1 85 ? 0.689 -9.685 -5.007 1.00 94.56 85 THR A C 1
ATOM 630 O O . THR A 1 85 ? 1.106 -9.957 -6.130 1.00 94.56 85 THR A O 1
ATOM 633 N N . THR A 1 86 ? 0.505 -8.429 -4.598 1.00 92.44 86 THR A N 1
ATOM 634 C CA . THR A 1 86 ? 0.791 -7.267 -5.447 1.00 92.44 86 THR A CA 1
ATOM 635 C C . THR A 1 86 ? 2.284 -7.159 -5.759 1.00 92.44 86 THR A C 1
ATOM 637 O O . THR A 1 86 ? 2.650 -6.953 -6.910 1.00 92.44 86 THR A O 1
ATOM 640 N N . VAL A 1 87 ? 3.165 -7.383 -4.780 1.00 93.44 87 VAL A N 1
ATOM 641 C CA . VAL A 1 87 ? 4.622 -7.440 -5.010 1.00 93.44 87 VAL A CA 1
ATOM 642 C C . VAL A 1 87 ? 4.990 -8.558 -5.994 1.00 93.44 87 VAL A C 1
ATOM 644 O O . VAL A 1 87 ? 5.815 -8.345 -6.881 1.00 93.44 87 VAL A O 1
ATOM 647 N N . VAL A 1 88 ? 4.345 -9.725 -5.897 1.00 94.69 88 VAL A N 1
ATOM 648 C CA . VAL A 1 88 ? 4.575 -10.861 -6.807 1.00 94.69 88 VAL A CA 1
ATOM 649 C C . VAL A 1 88 ? 4.199 -10.528 -8.254 1.00 94.69 88 VAL A C 1
ATOM 651 O O . VAL A 1 88 ? 4.895 -10.971 -9.164 1.00 94.69 88 VAL A O 1
ATOM 654 N N . VAL A 1 89 ? 3.174 -9.702 -8.492 1.00 92.69 89 VAL A N 1
ATOM 655 C CA . VAL A 1 89 ? 2.816 -9.235 -9.850 1.00 92.69 89 VAL A CA 1
ATOM 656 C C . VAL A 1 89 ? 3.967 -8.468 -10.514 1.00 92.69 89 VAL A C 1
ATOM 658 O O . VAL A 1 89 ? 4.115 -8.526 -11.732 1.00 92.69 89 VAL A O 1
ATOM 661 N N . PHE A 1 90 ? 4.822 -7.805 -9.731 1.00 90.56 90 PHE A N 1
ATOM 662 C CA . PHE A 1 90 ? 5.999 -7.089 -10.231 1.00 90.56 90 PHE A CA 1
ATOM 663 C C . PHE A 1 90 ? 7.275 -7.940 -10.272 1.00 90.56 90 PHE A C 1
ATOM 665 O O . PHE A 1 90 ? 8.278 -7.496 -10.826 1.00 90.56 90 PHE A O 1
ATOM 672 N N . LEU A 1 91 ? 7.260 -9.170 -9.753 1.00 89.81 91 LEU A N 1
ATOM 673 C CA . LEU A 1 91 ? 8.423 -10.063 -9.773 1.00 89.81 91 LEU A CA 1
ATOM 674 C C . LEU A 1 91 ? 8.944 -10.364 -11.196 1.00 89.81 91 LEU A C 1
ATOM 676 O O . LEU A 1 91 ? 10.163 -10.335 -11.386 1.00 89.81 91 LEU A O 1
ATOM 680 N N . PRO A 1 92 ? 8.083 -10.572 -12.221 1.00 88.38 92 PRO A N 1
ATOM 681 C CA . PRO A 1 92 ? 8.545 -10.783 -13.591 1.00 88.38 92 PRO A CA 1
ATOM 682 C C . PRO A 1 92 ? 9.370 -9.619 -14.148 1.00 88.38 92 PRO A C 1
ATOM 684 O O . PRO A 1 92 ? 10.207 -9.848 -15.013 1.00 88.38 92 PRO A O 1
ATOM 687 N N . ALA A 1 93 ? 9.206 -8.394 -13.632 1.00 88.12 93 ALA A N 1
ATOM 688 C CA . ALA A 1 93 ? 9.965 -7.224 -14.081 1.00 88.12 93 ALA A CA 1
ATOM 689 C C . ALA A 1 93 ? 11.486 -7.402 -13.922 1.00 88.12 93 ALA A C 1
ATOM 691 O O . ALA A 1 93 ? 12.257 -6.840 -14.697 1.00 88.12 93 ALA A O 1
ATOM 692 N N . VAL A 1 94 ? 11.917 -8.202 -12.942 1.00 83.44 94 VAL A N 1
ATOM 693 C CA . VAL A 1 94 ? 13.336 -8.505 -12.694 1.00 83.44 94 VAL A CA 1
ATOM 694 C C . VAL A 1 94 ? 13.885 -9.526 -13.698 1.00 83.44 94 VAL A C 1
ATOM 696 O O . VAL A 1 94 ? 15.083 -9.508 -13.989 1.00 83.44 94 VAL A O 1
ATOM 699 N N . LEU A 1 95 ? 13.007 -10.388 -14.225 1.00 88.38 95 LEU A N 1
ATOM 700 C CA . LEU A 1 95 ? 13.322 -11.476 -15.157 1.00 88.38 95 LEU A CA 1
ATOM 701 C C . LEU A 1 95 ? 13.339 -11.027 -16.623 1.00 88.38 95 LEU A C 1
ATOM 703 O O . LEU A 1 95 ? 13.790 -11.779 -17.479 1.00 88.38 95 LEU A O 1
ATOM 707 N N . VAL A 1 96 ? 12.836 -9.826 -16.928 1.00 89.81 96 VAL A N 1
ATOM 708 C CA . VAL A 1 96 ? 12.892 -9.267 -18.284 1.00 89.81 96 VAL A CA 1
ATOM 709 C C . VAL A 1 96 ? 14.350 -9.052 -18.685 1.00 89.81 96 VAL A C 1
ATOM 711 O O . VAL A 1 96 ? 15.143 -8.522 -17.909 1.00 89.81 96 VAL A O 1
ATOM 714 N N . GLU A 1 97 ? 14.696 -9.431 -19.911 1.00 88.19 97 GLU A N 1
ATOM 715 C CA . GLU A 1 97 ? 16.030 -9.252 -20.487 1.00 88.19 97 GLU A CA 1
ATOM 716 C C . GLU A 1 97 ? 16.064 -8.092 -21.500 1.00 88.19 97 GLU A C 1
ATOM 718 O O . GLU A 1 97 ? 15.031 -7.600 -21.962 1.00 88.19 97 GLU A O 1
ATOM 723 N N . GLY A 1 98 ? 17.271 -7.634 -21.842 1.00 85.88 98 GLY A N 1
ATOM 724 C CA . GLY A 1 98 ? 17.492 -6.566 -22.823 1.00 85.88 98 GLY A CA 1
ATOM 725 C C . GLY A 1 98 ? 17.209 -5.151 -22.305 1.00 85.88 98 GLY A C 1
ATOM 726 O O . GLY A 1 98 ? 17.144 -4.904 -21.100 1.00 85.88 98 GLY A O 1
ATOM 727 N N . GLU A 1 99 ? 17.046 -4.200 -23.229 1.00 82.56 99 GLU A N 1
ATOM 728 C CA . GLU A 1 99 ? 16.830 -2.779 -22.903 1.00 82.56 99 GLU A CA 1
ATOM 729 C C . GLU A 1 99 ? 15.559 -2.552 -22.071 1.00 82.56 99 GLU A C 1
ATOM 731 O O . GLU A 1 99 ? 15.535 -1.706 -21.176 1.00 82.56 99 GLU A O 1
ATOM 736 N N . MET A 1 100 ? 14.528 -3.378 -22.283 1.00 84.12 100 MET A N 1
ATOM 737 C CA . MET A 1 100 ? 13.258 -3.326 -21.548 1.00 84.12 100 MET A CA 1
ATOM 738 C C . MET A 1 100 ? 13.415 -3.593 -20.045 1.00 84.12 100 MET A C 1
ATOM 740 O O . MET A 1 100 ? 12.620 -3.083 -19.251 1.00 84.12 100 MET A O 1
ATOM 744 N N . ARG A 1 101 ? 14.466 -4.316 -19.628 1.00 88.38 101 ARG A N 1
ATOM 745 C CA . ARG A 1 101 ? 14.771 -4.567 -18.210 1.00 88.38 101 ARG A CA 1
ATOM 746 C C . ARG A 1 101 ? 14.999 -3.273 -17.440 1.00 88.38 101 ARG A C 1
ATOM 748 O O . ARG A 1 101 ? 14.509 -3.115 -16.324 1.00 88.38 101 ARG A O 1
ATOM 755 N N . PHE A 1 102 ? 15.726 -2.334 -18.042 1.00 85.44 102 PHE A N 1
ATOM 756 C CA . PHE A 1 102 ? 16.042 -1.054 -17.417 1.00 85.44 102 PHE A CA 1
ATOM 757 C C . PHE A 1 102 ? 14.775 -0.239 -17.136 1.00 85.44 102 PHE A C 1
ATOM 759 O O . PHE A 1 102 ? 14.622 0.315 -16.047 1.00 85.44 102 PHE A O 1
ATOM 766 N N . PHE A 1 103 ? 13.842 -0.215 -18.090 1.00 87.69 103 PHE A N 1
ATOM 767 C CA . PHE A 1 103 ? 12.567 0.485 -17.940 1.00 87.69 103 PHE A CA 1
ATOM 768 C C . PHE A 1 103 ? 11.671 -0.177 -16.890 1.00 87.69 103 PHE A C 1
ATOM 770 O O . PHE A 1 103 ? 11.147 0.505 -16.008 1.00 87.69 103 PHE A O 1
ATOM 777 N N . MET A 1 104 ? 11.536 -1.504 -16.951 1.00 89.81 104 MET A N 1
ATOM 778 C CA . MET A 1 104 ? 10.698 -2.272 -16.028 1.00 89.81 104 MET A CA 1
ATOM 779 C C . MET A 1 104 ? 11.196 -2.191 -14.588 1.00 89.81 104 MET A C 1
ATOM 781 O O . MET A 1 104 ? 10.402 -1.950 -13.683 1.00 89.81 104 MET A O 1
ATOM 785 N N . MET A 1 105 ? 12.506 -2.309 -14.359 1.00 89.44 105 MET A N 1
ATOM 786 C CA . MET A 1 105 ? 13.077 -2.240 -13.011 1.00 89.44 105 MET A CA 1
ATOM 787 C C . MET A 1 105 ? 12.901 -0.850 -12.386 1.00 89.44 105 MET A C 1
ATOM 789 O O . MET A 1 105 ? 12.526 -0.745 -11.219 1.00 89.44 105 MET A O 1
ATOM 793 N N . ARG A 1 106 ? 13.071 0.219 -13.178 1.00 89.75 106 ARG A N 1
ATOM 794 C CA . ARG A 1 106 ? 12.853 1.607 -12.733 1.00 89.75 106 ARG A CA 1
ATOM 795 C C . ARG A 1 106 ? 11.392 1.944 -12.449 1.00 89.75 106 ARG A C 1
ATOM 797 O O . ARG A 1 106 ? 11.134 2.898 -11.724 1.00 89.75 106 ARG A O 1
ATOM 804 N N . LEU A 1 107 ? 10.449 1.179 -12.991 1.00 91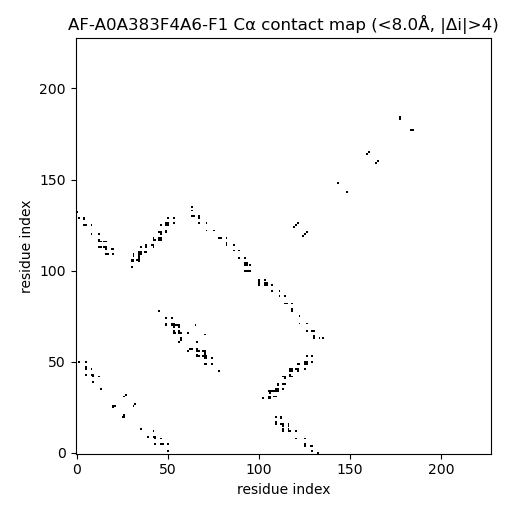.69 107 LEU A N 1
ATOM 805 C CA . LEU A 1 107 ? 9.030 1.298 -12.662 1.00 91.69 107 LEU A CA 1
ATOM 806 C C . LEU A 1 107 ? 8.655 0.428 -11.452 1.00 91.69 107 LEU A C 1
ATOM 808 O O . LEU A 1 107 ? 7.970 0.895 -10.546 1.00 91.69 107 LEU A O 1
ATOM 812 N N . ALA A 1 108 ? 9.116 -0.823 -11.426 1.00 92.62 108 ALA A N 1
ATOM 813 C CA . ALA A 1 108 ? 8.721 -1.835 -10.449 1.00 92.62 108 ALA A CA 1
ATOM 814 C C . ALA A 1 108 ? 9.338 -1.618 -9.061 1.00 92.62 108 ALA A C 1
ATOM 816 O O . ALA A 1 108 ? 8.657 -1.794 -8.052 1.00 92.62 108 ALA A O 1
ATOM 817 N N . LEU A 1 109 ? 10.611 -1.223 -8.983 1.00 91.81 109 LEU A N 1
ATOM 818 C CA . LEU A 1 109 ? 11.303 -1.057 -7.702 1.00 91.81 109 LEU A CA 1
ATOM 819 C C . LEU A 1 109 ? 10.645 0.016 -6.811 1.00 91.81 109 LEU A C 1
ATOM 821 O O . LEU A 1 109 ? 10.332 -0.303 -5.661 1.00 91.81 109 LEU A O 1
ATOM 825 N N . PRO A 1 110 ? 10.338 1.235 -7.303 1.00 92.88 110 PRO A N 1
ATOM 826 C CA . PRO A 1 110 ? 9.597 2.228 -6.523 1.00 92.88 110 PRO A CA 1
ATOM 827 C C . PRO A 1 110 ? 8.245 1.714 -6.039 1.00 92.88 110 PRO A C 1
ATOM 829 O O . PRO A 1 110 ? 7.842 2.016 -4.917 1.00 92.88 110 PRO A O 1
ATOM 832 N N . VAL A 1 111 ? 7.562 0.919 -6.870 1.00 93.19 111 VAL A N 1
ATOM 833 C CA . VAL A 1 111 ? 6.250 0.363 -6.542 1.00 93.19 111 VAL A CA 1
ATOM 834 C C . VAL A 1 111 ? 6.342 -0.596 -5.364 1.00 93.19 111 VAL A C 1
ATOM 836 O O . VAL A 1 111 ? 5.662 -0.419 -4.355 1.00 93.19 111 VAL A O 1
ATOM 839 N N . VAL A 1 112 ? 7.236 -1.579 -5.456 1.00 93.94 112 VAL A N 1
ATOM 840 C CA . VAL A 1 112 ? 7.444 -2.576 -4.400 1.00 93.94 112 VAL A CA 1
ATOM 841 C C . VAL A 1 112 ? 7.875 -1.906 -3.097 1.00 93.94 112 VAL A C 1
ATOM 843 O O . VAL A 1 112 ? 7.320 -2.199 -2.038 1.00 93.94 112 VAL A O 1
ATOM 846 N N . VAL A 1 113 ? 8.814 -0.962 -3.165 1.00 93.88 113 VAL A N 1
ATOM 847 C CA . VAL A 1 113 ? 9.293 -0.225 -1.989 1.00 93.88 113 VAL A CA 1
ATOM 848 C C . VAL A 1 113 ? 8.168 0.593 -1.347 1.00 93.88 113 VAL A C 1
ATOM 850 O O . VAL A 1 113 ? 8.004 0.548 -0.127 1.00 93.88 113 VAL A O 1
ATOM 853 N N . ALA A 1 114 ? 7.352 1.292 -2.140 1.00 94.12 114 ALA A N 1
ATOM 854 C CA . ALA A 1 114 ? 6.223 2.070 -1.631 1.00 94.12 114 ALA A CA 1
ATOM 855 C C . ALA A 1 114 ? 5.145 1.192 -0.977 1.00 94.12 114 ALA A C 1
ATOM 857 O O . ALA A 1 114 ? 4.601 1.564 0.063 1.00 94.12 114 ALA A O 1
ATOM 858 N N . LEU A 1 115 ? 4.863 0.013 -1.537 1.00 94.38 115 LEU A N 1
ATOM 859 C CA . LEU A 1 115 ? 3.918 -0.951 -0.965 1.00 94.38 115 LEU A CA 1
ATOM 860 C C . LEU A 1 115 ? 4.401 -1.507 0.379 1.00 94.38 115 LEU A C 1
ATOM 862 O O . LEU A 1 115 ? 3.631 -1.574 1.338 1.00 94.38 115 LEU A O 1
ATOM 866 N N . LEU A 1 116 ? 5.685 -1.855 0.478 1.00 94.81 116 LEU A N 1
ATOM 867 C CA . LEU A 1 116 ? 6.281 -2.322 1.733 1.00 94.81 116 LEU A CA 1
ATOM 868 C C . LEU A 1 116 ? 6.309 -1.211 2.792 1.00 94.81 116 LEU A C 1
ATOM 870 O O . LEU A 1 116 ? 5.971 -1.455 3.952 1.00 94.81 116 LEU A O 1
ATOM 874 N N . ALA A 1 117 ? 6.640 0.019 2.390 1.00 94.38 117 ALA A N 1
ATOM 875 C CA . ALA A 1 117 ? 6.565 1.187 3.262 1.00 94.38 117 ALA A CA 1
ATOM 876 C C . ALA A 1 117 ? 5.127 1.428 3.757 1.00 94.38 117 ALA A C 1
ATOM 878 O O . ALA A 1 117 ? 4.918 1.622 4.956 1.00 94.38 117 ALA A O 1
ATOM 879 N N . SER A 1 118 ? 4.135 1.344 2.863 1.00 95.00 118 SER A N 1
ATOM 880 C CA . SER A 1 118 ? 2.710 1.448 3.201 1.00 95.00 118 SER A CA 1
ATOM 881 C C . SER A 1 118 ? 2.289 0.409 4.234 1.00 95.00 118 SER A C 1
ATOM 883 O O . SER A 1 118 ? 1.647 0.756 5.225 1.00 95.00 118 SER A O 1
ATOM 885 N N . LEU A 1 119 ? 2.676 -0.855 4.041 1.00 94.94 119 LEU A N 1
ATOM 886 C CA . LEU A 1 119 ? 2.362 -1.932 4.975 1.00 94.94 119 LEU A CA 1
ATOM 887 C C . LEU A 1 119 ? 2.924 -1.641 6.375 1.00 94.94 119 LEU A C 1
ATOM 889 O O . LEU A 1 119 ? 2.206 -1.762 7.368 1.00 94.94 119 LEU A O 1
ATOM 893 N N . GLY A 1 120 ? 4.180 -1.194 6.457 1.00 94.19 120 GLY A N 1
ATOM 894 C CA . GLY A 1 120 ? 4.802 -0.803 7.724 1.00 94.19 120 GLY A CA 1
ATOM 895 C C . GLY A 1 120 ? 4.074 0.360 8.405 1.00 94.19 120 GLY A C 1
ATOM 896 O O . GLY A 1 120 ? 3.763 0.294 9.596 1.00 94.19 120 GLY A O 1
ATOM 897 N N . VAL A 1 121 ? 3.734 1.407 7.651 1.00 94.38 121 VAL A N 1
ATOM 898 C CA . VAL A 1 121 ? 2.978 2.562 8.167 1.00 94.38 121 VAL A CA 1
ATOM 899 C C . VAL A 1 121 ? 1.578 2.145 8.627 1.00 94.38 121 VAL A C 1
ATOM 901 O O . VAL A 1 121 ? 1.144 2.540 9.711 1.00 94.38 121 VAL A O 1
ATOM 904 N N . ALA A 1 122 ? 0.886 1.301 7.867 1.00 93.88 122 ALA A N 1
ATOM 905 C CA . ALA A 1 122 ? -0.450 0.823 8.205 1.00 93.88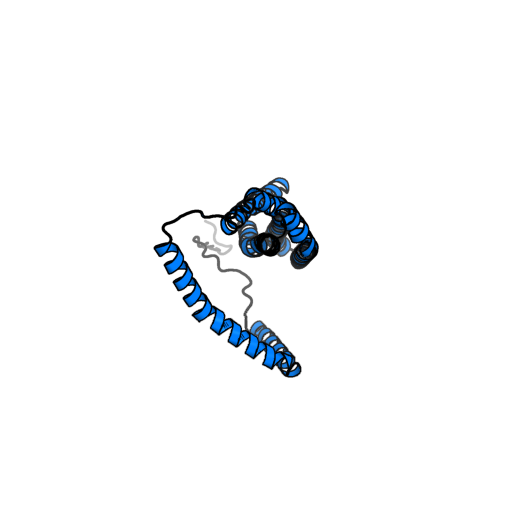 122 ALA A CA 1
ATOM 906 C C . ALA A 1 122 ? -0.468 -0.029 9.482 1.00 93.88 122 ALA A C 1
ATOM 908 O O . ALA A 1 122 ? -1.400 0.091 10.272 1.00 93.88 122 ALA A O 1
ATOM 909 N N . LEU A 1 123 ? 0.553 -0.857 9.722 1.00 93.19 123 LEU A N 1
ATOM 910 C CA . LEU A 1 123 ? 0.614 -1.726 10.904 1.00 93.19 123 LEU A CA 1
ATOM 911 C C . LEU A 1 123 ? 1.182 -1.036 12.152 1.00 93.19 123 LEU A C 1
ATOM 913 O O . LEU A 1 123 ? 0.853 -1.441 13.266 1.00 93.19 123 LEU A O 1
ATOM 917 N N . VAL A 1 124 ? 2.019 -0.007 11.993 1.00 92.62 124 VAL A N 1
ATOM 918 C CA . VAL A 1 124 ? 2.715 0.644 13.120 1.00 92.62 124 VAL A CA 1
ATOM 919 C C . VAL A 1 124 ? 2.196 2.055 13.377 1.00 92.62 124 VAL A C 1
ATOM 921 O O . VAL A 1 124 ? 1.760 2.377 14.484 1.00 92.62 124 VAL A O 1
ATOM 924 N N . PHE A 1 125 ? 2.228 2.912 12.359 1.00 92.31 125 PHE A N 1
ATOM 925 C CA . PHE A 1 125 ? 1.927 4.333 12.507 1.00 92.31 125 PHE A CA 1
ATOM 926 C C . PHE A 1 125 ? 0.425 4.589 12.661 1.00 92.31 125 PHE A C 1
ATOM 928 O O . PHE A 1 125 ? 0.018 5.329 13.557 1.00 92.31 125 PHE A O 1
ATOM 935 N N . ILE A 1 126 ? -0.418 3.941 11.848 1.00 92.81 126 ILE A N 1
ATOM 936 C CA . ILE A 1 126 ? -1.875 4.129 11.916 1.00 92.81 126 ILE A CA 1
ATOM 937 C C . ILE A 1 126 ? -2.439 3.748 13.295 1.00 92.81 126 ILE A C 1
ATOM 939 O O . ILE A 1 126 ? -3.118 4.591 13.889 1.00 92.81 126 ILE A O 1
ATOM 943 N N . PRO A 1 127 ? -2.152 2.565 13.877 1.00 91.31 127 PRO A N 1
ATOM 944 C CA . PRO A 1 127 ? -2.685 2.203 15.189 1.00 91.31 127 PRO A CA 1
ATOM 945 C C . PRO A 1 127 ? -2.203 3.148 16.290 1.00 91.31 127 PRO A C 1
ATOM 947 O O . PRO A 1 127 ? -2.985 3.499 17.173 1.00 91.31 127 PRO A O 1
ATOM 950 N N . LEU A 1 128 ? -0.954 3.623 16.207 1.00 91.38 128 LEU A N 1
ATOM 951 C CA . LEU A 1 128 ? -0.402 4.606 17.138 1.00 91.38 128 LEU A CA 1
ATOM 952 C C . LEU A 1 128 ? -1.154 5.943 17.058 1.00 91.38 128 LEU A C 1
ATOM 954 O O . LEU A 1 128 ? -1.628 6.456 18.074 1.00 91.38 128 LEU A O 1
ATOM 958 N N . CYS A 1 129 ? -1.321 6.497 15.856 1.00 88.75 129 CYS A N 1
ATOM 959 C CA . CYS A 1 129 ? -2.038 7.754 15.651 1.00 88.75 129 CYS A CA 1
ATOM 960 C C . CYS A 1 129 ? -3.509 7.651 16.060 1.00 88.75 129 CYS A C 1
ATOM 962 O O . CYS A 1 129 ? -4.047 8.567 16.689 1.00 88.75 129 CYS A O 1
ATOM 964 N N . VAL A 1 130 ? -4.165 6.537 15.735 1.00 86.12 130 VAL A N 1
ATOM 965 C CA . VAL A 1 130 ? -5.563 6.290 16.101 1.00 86.12 130 VAL A CA 1
ATOM 966 C C . VAL A 1 130 ? -5.705 6.162 17.618 1.00 86.12 130 VAL A C 1
ATOM 968 O O . VAL A 1 130 ? -6.582 6.804 18.195 1.00 86.12 130 VAL A O 1
ATOM 971 N N . TYR A 1 131 ? -4.804 5.444 18.291 1.00 87.00 131 TYR A N 1
ATOM 972 C CA . TYR A 1 131 ? -4.790 5.329 19.752 1.00 87.00 131 TYR A CA 1
ATOM 973 C C . TYR A 1 131 ? -4.658 6.688 20.463 1.00 87.00 131 TYR A C 1
ATOM 975 O O . TYR A 1 131 ? -5.380 6.950 21.434 1.00 87.00 131 TYR A O 1
ATOM 983 N N . LEU A 1 132 ? -3.774 7.557 19.962 1.00 85.31 132 LEU A N 1
ATOM 984 C CA . LEU A 1 132 ? -3.558 8.907 20.495 1.00 85.31 132 LEU A CA 1
ATOM 985 C C . LEU A 1 132 ? -4.747 9.844 20.224 1.00 85.31 132 LEU A C 1
ATOM 987 O O . LEU A 1 132 ? -5.072 10.690 21.057 1.00 85.31 132 LEU A O 1
ATOM 991 N N . THR A 1 133 ? -5.414 9.687 19.078 1.00 82.25 133 THR A N 1
ATOM 992 C CA . THR A 1 133 ? -6.456 10.621 18.612 1.00 82.25 133 THR A CA 1
ATOM 993 C C . THR A 1 133 ? -7.867 10.244 19.062 1.00 82.25 133 THR A C 1
ATOM 995 O O . THR A 1 133 ? -8.725 11.123 19.234 1.00 82.25 133 THR A O 1
ATOM 998 N N . LEU A 1 134 ? -8.145 8.948 19.238 1.00 74.56 134 LEU A N 1
ATOM 999 C CA . LEU A 1 134 ? -9.391 8.486 19.845 1.00 74.56 134 LEU A CA 1
ATOM 1000 C C . LEU A 1 134 ? -9.491 9.130 21.229 1.00 74.56 134 LEU A C 1
ATOM 1002 O O . LEU A 1 134 ? -8.512 9.154 21.960 1.00 74.56 134 LEU A O 1
ATOM 1006 N N . SER A 1 135 ? -10.637 9.704 21.606 1.00 62.47 135 SER A N 1
ATOM 1007 C CA . SER A 1 135 ? -10.851 10.232 22.965 1.00 62.47 135 SER A CA 1
ATOM 1008 C C . SER A 1 135 ? -11.335 9.104 23.888 1.00 62.47 135 SER A C 1
ATOM 1010 O O . SER A 1 135 ? -11.901 8.118 23.418 1.00 62.47 135 SER A O 1
ATOM 1012 N N . MET A 1 136 ? -11.051 9.154 25.192 1.00 55.06 136 MET A N 1
ATOM 1013 C CA . MET A 1 136 ? -11.631 8.232 26.158 1.00 55.06 136 MET A CA 1
ATOM 1014 C C . MET A 1 136 ? -13.077 8.656 26.116 1.00 55.06 136 MET A C 1
ATOM 1016 O O . MET A 1 136 ? -13.328 9.861 26.070 1.00 55.06 136 MET A O 1
ATOM 1020 N N . ARG A 1 137 ? -13.991 7.697 25.994 1.00 51.38 137 ARG A N 1
ATOM 1021 C CA . ARG A 1 137 ? -15.419 7.956 25.863 1.00 51.38 137 ARG A CA 1
ATOM 1022 C C . ARG A 1 137 ? -15.863 8.871 27.008 1.00 51.38 137 ARG A C 1
ATOM 1024 O O . ARG A 1 137 ? -16.250 8.405 28.068 1.00 51.38 137 ARG A O 1
ATOM 1031 N N . LYS A 1 138 ? -15.775 10.184 26.800 1.00 40.19 138 LYS A N 1
ATOM 1032 C CA . LYS A 1 138 ? -16.482 11.183 27.569 1.00 40.19 138 LYS A CA 1
ATOM 1033 C C . LYS A 1 138 ? -17.861 11.143 26.960 1.00 40.19 138 LYS A C 1
ATOM 1035 O O . LYS A 1 138 ? -18.110 11.689 25.887 1.00 40.19 138 LYS A O 1
ATOM 1040 N N . THR A 1 139 ? -18.732 10.394 27.616 1.00 45.19 139 THR A N 1
ATOM 1041 C CA . THR A 1 139 ? -20.146 10.729 27.632 1.00 45.19 139 THR A CA 1
ATOM 1042 C C . THR A 1 139 ? -20.241 12.245 27.862 1.00 45.19 139 THR A C 1
ATOM 1044 O O . THR A 1 139 ? -19.569 12.756 28.754 1.00 45.19 139 THR A 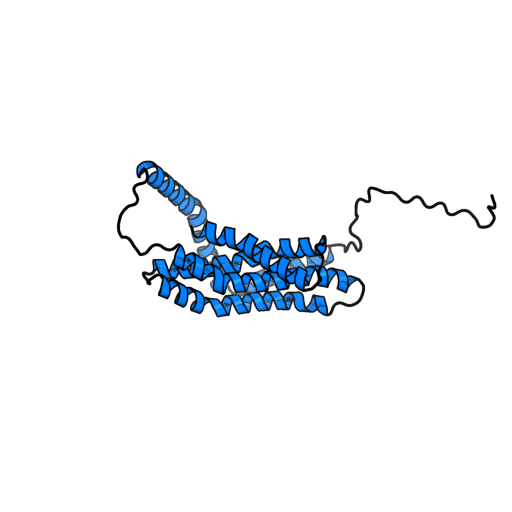O 1
ATOM 1047 N N . ALA A 1 140 ? -21.044 12.925 27.042 1.00 40.81 140 ALA A N 1
ATOM 1048 C CA . ALA A 1 140 ? -21.404 14.348 27.100 1.00 40.81 140 ALA A CA 1
ATOM 1049 C C . ALA A 1 140 ? -20.626 15.348 26.198 1.00 40.81 140 ALA A C 1
ATOM 1051 O O . ALA A 1 140 ? -19.492 15.751 26.449 1.00 40.81 140 ALA A O 1
ATOM 1052 N N . THR A 1 141 ? -21.354 15.762 25.148 1.00 43.69 141 THR A N 1
ATOM 1053 C CA . THR A 1 141 ? -21.640 17.155 24.741 1.00 43.69 141 THR A CA 1
ATOM 1054 C C . THR A 1 141 ? -20.465 18.110 24.499 1.00 43.69 141 THR A C 1
ATOM 1056 O O . THR A 1 141 ? -20.087 18.884 25.372 1.00 43.69 141 THR A O 1
ATOM 1059 N N . ALA A 1 142 ? -19.985 18.172 23.255 1.00 40.09 142 ALA A N 1
ATOM 1060 C CA . ALA A 1 142 ? -19.339 19.378 22.736 1.00 40.09 142 ALA A CA 1
ATOM 1061 C C . ALA A 1 142 ? -20.378 20.169 21.925 1.00 40.09 142 ALA A C 1
ATOM 1063 O O . ALA A 1 142 ? -20.729 19.788 20.807 1.00 40.09 142 ALA A O 1
ATOM 1064 N N . ALA A 1 143 ? -20.909 21.226 22.538 1.00 47.75 143 ALA A N 1
ATOM 1065 C CA . ALA A 1 143 ? -21.872 22.151 21.957 1.00 47.75 143 ALA A CA 1
ATOM 1066 C C . ALA A 1 143 ? -21.212 23.011 20.860 1.00 47.75 143 ALA A C 1
ATOM 1068 O O . ALA A 1 143 ? -20.657 24.073 21.125 1.00 47.75 143 ALA A O 1
ATOM 1069 N N . TRP A 1 144 ? -21.266 22.538 19.616 1.00 51.66 144 TRP A N 1
ATOM 1070 C CA . TRP A 1 144 ? -21.341 23.417 18.442 1.00 51.66 144 TRP A CA 1
ATOM 1071 C C . TRP A 1 144 ? -22.792 23.890 18.264 1.00 51.66 144 TRP A C 1
ATOM 1073 O O . TRP A 1 144 ? -23.677 23.231 18.813 1.00 51.66 144 TRP A O 1
ATOM 1083 N N . PRO A 1 145 ? -23.077 24.994 17.538 1.00 48.72 145 PRO A N 1
ATOM 1084 C CA . PRO A 1 145 ? -24.449 25.457 17.333 1.00 48.72 145 PRO A CA 1
ATOM 1085 C C . PRO A 1 145 ? -25.267 24.335 16.676 1.00 48.72 145 PRO A C 1
ATOM 1087 O O . PRO A 1 145 ? -25.139 24.036 15.488 1.00 48.72 145 PRO A O 1
ATOM 1090 N N . MET A 1 146 ? -26.059 23.672 17.518 1.00 57.94 146 MET A N 1
ATOM 1091 C CA . MET A 1 146 ? -26.656 22.351 17.308 1.00 57.94 146 MET A CA 1
ATOM 1092 C C . MET A 1 146 ? -27.581 22.345 16.079 1.00 57.94 146 MET A C 1
ATOM 1094 O O . MET A 1 146 ? -27.646 21.377 15.334 1.00 57.94 146 MET A O 1
ATOM 1098 N N . GLN A 1 147 ? -28.179 23.495 15.769 1.00 63.38 147 GLN A N 1
ATOM 1099 C CA . GLN A 1 147 ? -29.145 23.662 14.685 1.00 63.38 147 GLN A CA 1
ATOM 1100 C C . GLN A 1 147 ? -28.541 23.513 13.277 1.00 63.38 147 GLN A C 1
ATOM 1102 O O . GLN A 1 147 ? -29.141 22.859 12.428 1.00 63.38 147 GLN A O 1
ATOM 1107 N N . LEU A 1 148 ? -27.349 24.065 13.017 1.00 66.62 148 LEU A N 1
ATOM 1108 C CA . LEU A 1 148 ? -26.706 23.969 11.696 1.00 66.62 148 LEU A CA 1
ATOM 1109 C C . LEU A 1 148 ? -26.064 22.597 11.475 1.00 66.62 148 LEU A C 1
ATOM 1111 O O . LEU A 1 148 ? -26.174 22.031 10.389 1.00 66.62 148 LEU A O 1
ATOM 1115 N N . ALA A 1 149 ? -25.424 22.041 12.507 1.00 65.62 149 ALA A N 1
ATOM 1116 C CA . ALA A 1 149 ? -24.793 20.727 12.427 1.00 65.62 149 ALA A CA 1
ATOM 1117 C C . ALA A 1 149 ? -25.828 19.603 12.262 1.00 65.62 149 ALA A C 1
ATOM 1119 O O . ALA A 1 149 ? -25.599 18.680 11.479 1.00 65.62 149 ALA A O 1
ATOM 1120 N N . ASP A 1 150 ? -26.971 19.690 12.945 1.00 69.00 150 ASP A N 1
ATOM 1121 C CA . ASP A 1 150 ? -28.021 18.675 12.849 1.00 69.00 150 ASP A CA 1
ATOM 1122 C C . ASP A 1 150 ? -28.813 18.799 11.541 1.00 69.00 150 ASP A C 1
ATOM 1124 O O . ASP A 1 150 ? -29.108 17.780 10.917 1.00 69.00 150 ASP A O 1
ATOM 1128 N N . ALA A 1 151 ? -29.050 20.020 11.039 1.00 74.50 151 ALA A N 1
ATOM 1129 C CA . ALA A 1 151 ? -29.633 20.232 9.712 1.00 74.50 151 ALA A CA 1
ATOM 1130 C C . ALA A 1 151 ? -28.709 19.739 8.585 1.00 74.50 151 ALA A C 1
ATOM 1132 O O . ALA A 1 151 ? -29.165 19.041 7.677 1.00 74.50 151 ALA A O 1
ATOM 1133 N N . ALA A 1 152 ? -27.405 20.028 8.663 1.00 74.19 152 ALA A N 1
ATOM 1134 C CA . ALA A 1 152 ? -26.422 19.552 7.690 1.00 74.19 152 ALA A CA 1
ATOM 1135 C C . ALA A 1 152 ? -26.285 18.022 7.715 1.00 74.19 152 ALA A C 1
ATOM 1137 O O . ALA A 1 152 ? -26.246 17.395 6.659 1.00 74.19 152 ALA A O 1
ATOM 1138 N N . ARG A 1 153 ? -26.272 17.397 8.901 1.00 73.62 153 ARG A N 1
ATOM 1139 C CA . ARG A 1 153 ? -26.257 15.930 9.045 1.00 73.62 153 ARG A CA 1
ATOM 1140 C C . ARG A 1 153 ? -27.540 15.282 8.542 1.00 73.62 153 ARG A C 1
ATOM 1142 O O . ARG A 1 153 ? -27.459 14.253 7.882 1.00 73.62 153 ARG A O 1
ATOM 1149 N N . ALA A 1 154 ? -28.703 15.868 8.817 1.00 76.31 154 ALA A N 1
ATOM 1150 C CA . ALA A 1 154 ? -29.984 15.357 8.334 1.00 76.31 154 ALA A CA 1
ATOM 1151 C C . ALA A 1 154 ? -30.114 15.492 6.810 1.00 76.31 154 ALA A C 1
ATOM 1153 O O . ALA A 1 154 ? -30.630 14.588 6.155 1.00 76.31 154 ALA A O 1
ATOM 1154 N N . TRP A 1 155 ? -29.620 16.590 6.232 1.00 79.31 155 TRP A N 1
ATOM 1155 C CA . TRP A 1 155 ? -29.583 16.788 4.784 1.00 79.31 155 TRP A CA 1
ATOM 1156 C C . TRP A 1 155 ? -28.584 15.843 4.104 1.00 79.31 155 TRP A C 1
ATOM 1158 O O . TRP A 1 155 ? -28.956 15.158 3.153 1.00 79.31 155 TRP A O 1
ATOM 1168 N N . LEU A 1 156 ? -27.368 15.705 4.647 1.00 76.06 156 LEU A N 1
ATOM 1169 C CA . LEU A 1 156 ? -26.372 14.738 4.171 1.00 76.06 156 LEU A CA 1
ATOM 1170 C C . LEU A 1 156 ? -26.858 13.292 4.315 1.00 76.06 156 LEU A C 1
ATOM 1172 O O . LEU A 1 156 ? -26.676 12.505 3.394 1.00 76.06 156 LEU A O 1
ATOM 1176 N N . GLY A 1 157 ? -27.518 12.948 5.423 1.00 72.06 157 GLY A N 1
ATOM 1177 C CA . GLY A 1 157 ? -28.123 11.633 5.645 1.00 72.06 157 GLY A CA 1
ATOM 1178 C C . GLY A 1 157 ? -29.242 11.342 4.647 1.00 72.06 157 GLY A C 1
ATOM 1179 O O . GLY A 1 157 ? -29.239 10.293 4.012 1.00 72.06 157 GLY A O 1
ATOM 1180 N N . LYS A 1 158 ? -30.138 12.309 4.401 1.00 76.81 158 LYS A N 1
ATOM 1181 C CA . LYS A 1 158 ? -31.177 12.186 3.364 1.00 76.81 158 LYS A CA 1
ATOM 1182 C C . LYS A 1 158 ? -30.586 12.051 1.964 1.00 76.81 158 LYS A C 1
ATOM 1184 O O . LYS A 1 158 ? -31.094 11.258 1.180 1.00 76.81 158 LYS A O 1
ATOM 1189 N N . MET A 1 159 ? -29.527 12.791 1.635 1.00 74.88 159 MET A N 1
ATOM 1190 C CA . MET A 1 159 ? -28.829 12.648 0.353 1.00 74.88 159 MET A CA 1
ATOM 1191 C C . MET A 1 159 ? -28.114 11.300 0.228 1.00 74.88 159 MET A C 1
ATOM 1193 O O . MET A 1 159 ? -28.157 10.685 -0.839 1.00 74.88 159 MET A O 1
ATOM 1197 N N . TYR A 1 160 ? -27.502 10.819 1.309 1.00 72.69 160 TYR A N 1
ATOM 1198 C CA . TYR A 1 160 ? -26.869 9.507 1.366 1.00 72.69 160 TYR A CA 1
ATOM 1199 C C . TYR A 1 160 ? -27.900 8.388 1.167 1.00 72.69 160 TYR A C 1
ATOM 1201 O O . TYR A 1 160 ? -27.748 7.570 0.263 1.00 72.69 160 TYR A O 1
ATOM 1209 N N . ASP A 1 161 ? -29.011 8.395 1.903 1.00 71.94 161 ASP A N 1
ATOM 1210 C CA . ASP A 1 161 ? -30.079 7.399 1.748 1.00 71.94 161 ASP A CA 1
ATOM 1211 C C . ASP A 1 161 ? -30.779 7.497 0.385 1.00 71.94 161 ASP A C 1
ATOM 1213 O O . ASP A 1 161 ? -31.172 6.482 -0.206 1.00 71.94 161 ASP A O 1
ATOM 1217 N N . ALA A 1 162 ? -30.911 8.712 -0.156 1.00 74.12 162 ALA A N 1
ATOM 1218 C CA . ALA A 1 162 ? -31.483 8.933 -1.474 1.00 74.12 162 ALA A CA 1
ATOM 1219 C C . ALA A 1 162 ? -30.592 8.362 -2.584 1.00 74.12 162 ALA A C 1
ATOM 1221 O O . ALA A 1 162 ? -31.123 7.673 -3.451 1.00 74.12 162 ALA A O 1
ATOM 1222 N N . SER A 1 163 ? -29.279 8.599 -2.570 1.00 78.69 163 SER A N 1
ATOM 1223 C CA . SER A 1 163 ? -28.368 8.096 -3.610 1.00 78.69 163 SER A CA 1
ATOM 1224 C C . SER A 1 163 ? -27.850 6.690 -3.302 1.00 78.69 163 SER A C 1
ATOM 1226 O O . SER A 1 163 ? -28.161 5.737 -4.021 1.00 78.69 163 SER A O 1
ATOM 1228 N N . PHE A 1 164 ? -27.105 6.533 -2.207 1.00 72.56 164 PHE A N 1
ATOM 1229 C CA . PHE A 1 164 ? -26.472 5.271 -1.815 1.00 72.56 164 PHE A CA 1
ATOM 1230 C C . PHE A 1 164 ? -27.499 4.211 -1.418 1.00 72.56 164 PHE A C 1
ATOM 1232 O O . PHE A 1 164 ? -27.351 3.049 -1.790 1.00 72.56 164 PHE A O 1
ATOM 1239 N N . GLY A 1 165 ? -28.587 4.592 -0.743 1.00 74.81 165 GLY A N 1
ATOM 1240 C CA . GLY A 1 165 ? -29.649 3.650 -0.376 1.00 74.81 165 GLY A CA 1
ATOM 1241 C C . GLY A 1 165 ? -30.376 3.058 -1.591 1.00 74.81 165 GLY A C 1
ATOM 1242 O O . GLY A 1 165 ? -30.690 1.865 -1.609 1.00 74.81 165 GLY A O 1
ATOM 1243 N N . ARG A 1 166 ? -30.604 3.850 -2.652 1.00 79.88 166 ARG A N 1
ATOM 1244 C CA . ARG A 1 166 ? -31.136 3.336 -3.932 1.00 79.88 166 ARG A CA 1
ATOM 1245 C C . ARG A 1 166 ? -30.144 2.398 -4.618 1.00 79.88 166 ARG A C 1
ATOM 1247 O O . ARG A 1 166 ? -30.556 1.321 -5.048 1.00 79.88 166 ARG A O 1
ATOM 1254 N N . PHE A 1 167 ? -28.867 2.772 -4.663 1.00 84.31 167 PHE A N 1
ATOM 1255 C CA . PHE A 1 167 ? -27.812 1.949 -5.255 1.00 84.31 167 PHE A CA 1
ATOM 1256 C C . PHE A 1 167 ? -27.638 0.613 -4.520 1.00 84.31 167 PHE A C 1
ATOM 1258 O O . PHE A 1 167 ? -27.655 -0.438 -5.151 1.00 84.31 167 PHE A O 1
ATOM 1265 N N . ASN A 1 168 ? -27.589 0.628 -3.186 1.00 85.25 168 ASN A N 1
ATOM 1266 C CA . ASN A 1 168 ? -27.440 -0.574 -2.365 1.00 85.25 168 ASN A CA 1
ATOM 1267 C C . ASN A 1 168 ? -28.624 -1.543 -2.533 1.00 85.25 168 ASN A C 1
ATOM 1269 O O . ASN A 1 168 ? -28.446 -2.754 -2.652 1.00 85.25 168 ASN A O 1
ATOM 1273 N N . ARG A 1 169 ? -29.857 -1.021 -2.613 1.00 83.50 169 ARG A N 1
ATOM 1274 C CA . ARG A 1 169 ? -31.043 -1.850 -2.895 1.00 83.50 169 ARG A CA 1
ATOM 1275 C C . ARG A 1 169 ? -30.992 -2.482 -4.285 1.00 83.50 169 ARG A C 1
ATOM 1277 O O . ARG A 1 169 ? -31.386 -3.638 -4.432 1.00 83.50 169 ARG A O 1
ATOM 1284 N N . TRP A 1 170 ? -30.534 -1.741 -5.293 1.00 87.62 170 TRP A N 1
ATOM 1285 C CA . TRP A 1 170 ? -30.347 -2.277 -6.642 1.00 87.62 170 TRP A CA 1
ATOM 1286 C C . TRP A 1 170 ? -29.243 -3.341 -6.673 1.00 87.62 170 TRP A C 1
ATOM 1288 O O . TRP A 1 170 ? -29.483 -4.433 -7.184 1.00 87.62 170 TRP A O 1
ATOM 1298 N N . TYR A 1 171 ? -28.100 -3.075 -6.034 1.00 87.88 171 TYR A N 1
ATOM 1299 C CA . TYR A 1 171 ? -26.990 -4.014 -5.888 1.00 87.88 171 TYR A CA 1
ATOM 1300 C C . TYR A 1 171 ? -27.437 -5.324 -5.232 1.00 87.88 171 TYR A C 1
ATOM 1302 O O . TYR A 1 171 ? -27.255 -6.385 -5.818 1.00 87.88 171 TYR A O 1
ATOM 1310 N N . ASN A 1 172 ? -28.118 -5.268 -4.082 1.00 89.06 172 ASN A N 1
ATOM 1311 C CA . ASN A 1 172 ? -28.607 -6.471 -3.397 1.00 89.06 172 ASN A CA 1
ATOM 1312 C C . ASN A 1 172 ? -29.626 -7.259 -4.234 1.00 89.06 172 ASN A C 1
ATOM 1314 O O . ASN A 1 172 ? -29.651 -8.489 -4.189 1.00 89.06 172 ASN A O 1
ATOM 1318 N N . ARG A 1 173 ? -30.456 -6.570 -5.028 1.00 88.12 173 ARG A N 1
ATOM 1319 C CA . ARG A 1 173 ? -31.412 -7.220 -5.934 1.00 88.12 173 ARG A CA 1
ATOM 1320 C C . ARG A 1 173 ? -30.707 -7.909 -7.104 1.00 88.12 173 ARG A C 1
ATOM 1322 O O . ARG A 1 173 ? -31.052 -9.044 -7.422 1.00 88.12 173 ARG A O 1
ATOM 1329 N N . ALA A 1 174 ? -29.720 -7.253 -7.712 1.00 84.88 174 ALA A N 1
ATOM 1330 C CA . ALA A 1 174 ? -28.893 -7.837 -8.764 1.00 84.88 174 ALA A CA 1
ATOM 1331 C C . ALA A 1 174 ? -28.091 -9.034 -8.230 1.00 84.88 174 ALA A C 1
ATOM 1333 O O . ALA A 1 174 ? -28.129 -10.114 -8.814 1.00 84.88 174 ALA A O 1
ATOM 1334 N N . LEU A 1 175 ? -27.459 -8.879 -7.067 1.00 85.25 175 LEU A N 1
ATOM 1335 C CA . LEU A 1 175 ? -26.713 -9.928 -6.380 1.00 85.25 175 LEU A CA 1
ATOM 1336 C C . LEU A 1 175 ? -27.603 -11.155 -6.128 1.00 85.25 175 LEU A C 1
ATOM 1338 O O . LEU A 1 175 ? -27.250 -12.264 -6.523 1.00 85.25 175 LEU A O 1
ATOM 1342 N N . GLY A 1 176 ? -28.807 -10.959 -5.579 1.00 85.94 176 GLY A N 1
ATOM 1343 C CA . GLY A 1 176 ? -29.771 -12.041 -5.355 1.00 85.94 176 GLY A CA 1
ATOM 1344 C C . GLY A 1 176 ? -30.252 -12.740 -6.635 1.00 85.94 176 GLY A C 1
ATOM 1345 O O . GLY A 1 176 ? -30.558 -13.933 -6.599 1.00 85.94 176 GLY A O 1
ATOM 1346 N N . PHE A 1 177 ? -30.300 -12.034 -7.767 1.00 85.62 177 PHE A N 1
ATOM 1347 C CA . PHE A 1 177 ? -30.622 -12.618 -9.072 1.00 85.62 177 PHE A CA 1
ATOM 1348 C C . PHE A 1 177 ? -29.470 -13.484 -9.606 1.00 85.62 177 PHE A C 1
ATOM 1350 O O . PHE A 1 177 ? -29.688 -14.635 -9.990 1.00 85.62 177 PHE A O 1
ATOM 1357 N N . PHE A 1 178 ? -28.238 -12.971 -9.564 1.00 85.62 178 PHE A N 1
ATOM 1358 C CA . PHE A 1 178 ? -27.059 -13.669 -10.082 1.00 85.62 178 PHE A CA 1
ATOM 1359 C C . PHE A 1 178 ? -26.602 -14.843 -9.205 1.00 85.62 178 PHE A C 1
ATOM 1361 O O . PHE A 1 178 ? -26.181 -15.867 -9.740 1.00 85.62 178 PHE A O 1
ATOM 1368 N N . LEU A 1 179 ? -26.760 -14.766 -7.878 1.00 82.81 179 LEU A N 1
ATOM 1369 C CA . LEU A 1 179 ? -26.487 -15.899 -6.979 1.00 82.81 179 LEU A CA 1
ATOM 1370 C C . LEU A 1 179 ? -27.405 -17.097 -7.249 1.00 82.81 179 LEU A C 1
ATOM 1372 O O . LEU A 1 179 ? -26.973 -18.241 -7.125 1.00 82.81 179 LEU A O 1
ATOM 1376 N N . LYS A 1 180 ? -28.661 -16.856 -7.651 1.00 86.81 180 LYS A N 1
ATOM 1377 C CA . LYS A 1 180 ? -29.602 -17.927 -8.022 1.00 86.81 180 LYS A CA 1
ATOM 1378 C C . LYS A 1 180 ? -29.298 -18.525 -9.397 1.00 86.81 180 LYS A C 1
ATOM 1380 O O . LYS A 1 180 ? -29.552 -19.705 -9.613 1.00 86.81 180 LYS A O 1
ATOM 1385 N N . ARG A 1 181 ? -28.737 -17.736 -10.318 1.00 87.81 181 ARG A N 1
ATOM 1386 C CA . ARG A 1 181 ? -28.400 -18.139 -11.694 1.00 87.81 181 ARG A CA 1
ATOM 1387 C C . ARG A 1 181 ? -26.881 -18.159 -11.902 1.00 87.81 181 ARG A C 1
ATOM 1389 O O . ARG A 1 181 ? -26.348 -17.472 -12.767 1.00 87.81 181 ARG A O 1
ATOM 1396 N N . ARG A 1 182 ? -26.177 -18.989 -11.119 1.00 88.00 182 ARG A N 1
ATOM 1397 C CA . ARG A 1 182 ? -24.701 -19.102 -11.157 1.00 88.00 182 ARG A CA 1
ATOM 1398 C C . ARG A 1 182 ? -24.130 -19.414 -12.548 1.00 88.00 182 ARG A C 1
ATOM 1400 O O . ARG A 1 182 ? -23.047 -18.942 -12.874 1.00 88.00 182 ARG A O 1
ATOM 1407 N N . LEU A 1 183 ? -24.861 -20.182 -13.365 1.00 86.62 183 LEU A N 1
ATOM 1408 C CA . LEU A 1 183 ? -24.443 -20.523 -14.730 1.00 86.62 183 LEU A CA 1
ATOM 1409 C C . LEU A 1 183 ? -24.464 -19.307 -15.659 1.00 86.62 183 LEU A C 1
ATOM 1411 O O . LEU A 1 183 ? -23.569 -19.164 -16.482 1.00 86.62 183 LEU A O 1
ATOM 1415 N N . ASP A 1 184 ? -25.411 -18.390 -15.476 1.00 87.25 184 ASP A N 1
ATOM 1416 C CA . ASP A 1 184 ? -25.483 -17.183 -16.298 1.00 87.25 184 ASP A CA 1
ATOM 1417 C C . ASP A 1 184 ? -24.407 -16.179 -15.918 1.00 87.25 184 ASP A C 1
ATOM 1419 O O . ASP A 1 184 ? -23.889 -15.482 -16.781 1.00 87.25 184 ASP A O 1
ATOM 1423 N N . LEU A 1 185 ? -24.036 -16.125 -14.636 1.00 87.81 185 LEU A N 1
ATOM 1424 C CA . LEU A 1 185 ? -22.895 -15.328 -14.198 1.00 87.81 185 LEU A CA 1
ATOM 1425 C C . LEU A 1 185 ? -21.583 -15.880 -14.774 1.00 87.81 185 LEU A C 1
ATOM 1427 O O . LEU A 1 185 ? -20.755 -15.106 -15.248 1.00 87.81 185 LEU A O 1
ATOM 1431 N N . ALA A 1 186 ? -21.414 -17.206 -14.797 1.00 89.56 186 ALA A N 1
ATOM 1432 C CA . ALA A 1 186 ? -20.264 -17.841 -15.437 1.00 89.56 186 ALA A CA 1
ATOM 1433 C C . ALA A 1 186 ? -20.237 -17.584 -16.954 1.00 89.56 186 ALA A C 1
ATOM 1435 O O . ALA A 1 186 ? -19.193 -17.231 -17.498 1.00 89.56 186 ALA A O 1
ATOM 1436 N N . PHE A 1 187 ? -21.387 -17.690 -17.627 1.00 93.00 187 PHE A N 1
ATOM 1437 C CA . PHE A 1 187 ? -21.510 -17.377 -19.051 1.00 93.00 187 PHE A CA 1
ATOM 1438 C C . PHE A 1 187 ? -21.198 -15.904 -19.336 1.00 93.00 187 PHE A C 1
ATOM 1440 O O . PHE A 1 187 ? -20.410 -15.607 -20.228 1.00 93.00 187 PHE A O 1
ATOM 1447 N N . LEU A 1 188 ? -21.745 -14.979 -18.541 1.00 92.25 188 LEU A N 1
ATOM 1448 C CA . LEU A 1 188 ? -21.458 -13.550 -18.648 1.00 92.25 188 LEU A CA 1
ATOM 1449 C C . LEU A 1 188 ? -19.960 -13.269 -18.479 1.00 92.25 188 LEU A C 1
ATOM 1451 O O . LEU A 1 188 ? -19.389 -12.555 -19.296 1.00 92.25 188 LEU A O 1
ATOM 1455 N N . MET A 1 189 ? -19.316 -13.850 -17.461 1.00 90.88 189 MET A N 1
ATOM 1456 C CA . MET A 1 189 ? -17.870 -13.717 -17.241 1.00 90.88 189 MET A CA 1
ATOM 1457 C C . MET A 1 189 ? -17.062 -14.251 -18.429 1.00 90.88 189 MET A C 1
ATOM 1459 O O . MET A 1 189 ? -16.102 -13.607 -18.847 1.00 90.88 189 MET A O 1
ATOM 1463 N N . PHE A 1 190 ? -17.469 -15.385 -19.007 1.00 94.94 190 PHE A N 1
ATOM 1464 C CA . PHE A 1 190 ? -16.816 -15.963 -20.182 1.00 94.94 190 PHE A CA 1
ATOM 1465 C C . PHE A 1 190 ? -16.964 -15.075 -21.423 1.00 94.94 190 PHE A C 1
ATOM 1467 O O . PHE A 1 190 ? -15.983 -14.818 -22.117 1.00 94.94 190 PHE A O 1
ATOM 1474 N N . VAL A 1 191 ? -18.165 -14.548 -21.676 1.00 95.44 191 VAL A N 1
ATOM 1475 C CA . VAL A 1 191 ? -18.422 -13.607 -22.778 1.00 95.44 191 VAL A CA 1
ATOM 1476 C C . VAL A 1 191 ? -17.588 -12.336 -22.617 1.00 95.44 191 VAL A C 1
ATOM 1478 O O . VAL A 1 191 ? -17.006 -11.859 -23.587 1.00 95.44 191 VAL A O 1
ATOM 1481 N N . LEU A 1 192 ? -17.484 -11.804 -21.398 1.00 94.88 192 LEU A N 1
ATOM 1482 C CA . LEU A 1 192 ? -16.705 -10.597 -21.107 1.00 94.88 192 LEU A CA 1
ATOM 1483 C C . LEU A 1 192 ? -15.199 -10.841 -21.303 1.00 94.88 192 LEU A C 1
ATOM 1485 O O . LEU A 1 192 ? -14.498 -10.003 -21.876 1.00 94.88 192 LEU A O 1
ATOM 1489 N N . LEU A 1 193 ? -14.709 -12.019 -20.911 1.00 94.00 193 LEU A N 1
ATOM 1490 C CA . LEU A 1 193 ? -13.332 -12.440 -21.165 1.00 94.00 193 LEU A CA 1
ATOM 1491 C C . LEU A 1 193 ? -13.058 -12.589 -22.670 1.00 94.00 193 LEU A C 1
ATOM 1493 O O . LEU A 1 193 ? -12.081 -12.032 -23.166 1.00 94.00 193 LEU A O 1
ATOM 1497 N N . ALA A 1 194 ? -13.947 -13.252 -23.413 1.00 93.25 194 ALA A N 1
ATOM 1498 C CA . ALA A 1 194 ? -13.832 -13.393 -24.865 1.00 93.25 194 ALA A CA 1
ATOM 1499 C C . ALA A 1 194 ? -13.860 -12.033 -25.583 1.00 93.25 194 ALA A C 1
ATOM 1501 O O . ALA A 1 194 ? -13.061 -11.793 -26.487 1.00 93.25 194 ALA A O 1
ATOM 1502 N N . ALA A 1 195 ? -14.724 -11.114 -25.143 1.00 93.38 195 ALA A N 1
ATOM 1503 C CA . ALA A 1 195 ? -14.779 -9.751 -25.663 1.00 93.38 195 ALA A CA 1
ATOM 1504 C C . ALA A 1 195 ? -13.476 -8.982 -25.398 1.00 93.38 195 ALA A C 1
ATOM 1506 O O . ALA A 1 195 ? -13.003 -8.265 -26.276 1.00 93.38 195 ALA A O 1
ATOM 1507 N N . THR A 1 196 ? -12.871 -9.164 -24.221 1.00 91.62 196 THR A N 1
ATOM 1508 C CA . THR A 1 196 ? -11.580 -8.545 -23.879 1.00 91.62 196 THR A CA 1
ATOM 1509 C C . THR A 1 196 ? -10.460 -9.062 -24.783 1.00 91.62 196 THR A C 1
ATOM 1511 O O . THR A 1 196 ? -9.689 -8.264 -25.310 1.00 91.62 196 THR A O 1
ATOM 1514 N N . VAL A 1 197 ? -10.400 -10.376 -25.030 1.00 90.69 197 VAL A N 1
ATOM 1515 C CA . VAL A 1 197 ? -9.416 -10.982 -25.948 1.00 90.69 197 VAL A CA 1
ATOM 1516 C C . VAL A 1 197 ? -9.620 -10.486 -27.381 1.00 90.69 197 VAL A C 1
ATOM 1518 O O . VAL A 1 197 ? -8.662 -10.106 -28.047 1.00 90.69 197 VAL A O 1
ATOM 1521 N N . PHE A 1 198 ? -10.870 -10.424 -27.845 1.00 90.88 198 PHE A N 1
ATOM 1522 C CA . PHE A 1 198 ? -11.191 -9.915 -29.178 1.00 90.88 198 PHE A CA 1
ATOM 1523 C C . PHE A 1 198 ? -10.839 -8.431 -29.346 1.00 90.88 198 PHE A C 1
ATOM 1525 O O . PHE A 1 198 ? -10.393 -8.011 -30.411 1.00 90.88 198 PHE A O 1
ATOM 1532 N N . ALA A 1 199 ? -11.035 -7.622 -28.303 1.00 89.31 199 ALA A N 1
ATOM 1533 C CA . ALA A 1 199 ? -10.640 -6.219 -28.313 1.00 89.31 199 ALA A CA 1
ATOM 1534 C C . ALA A 1 199 ? -9.114 -6.057 -28.332 1.00 89.31 199 ALA A C 1
ATOM 1536 O O . ALA A 1 199 ? -8.615 -5.175 -29.025 1.00 89.31 199 ALA A O 1
ATOM 1537 N N . PHE A 1 200 ? -8.384 -6.915 -27.613 1.00 87.69 200 PHE A N 1
ATOM 1538 C CA . PHE A 1 200 ? -6.923 -6.882 -27.550 1.00 87.69 200 PHE A CA 1
ATOM 1539 C C . PHE A 1 200 ? -6.273 -7.061 -28.927 1.00 87.69 200 PHE A C 1
ATOM 1541 O O . PHE A 1 200 ? -5.365 -6.311 -29.267 1.00 87.69 200 PHE A O 1
ATOM 1548 N N . ASP A 1 201 ? -6.794 -7.972 -29.753 1.00 82.62 201 ASP A N 1
ATOM 1549 C CA . ASP A 1 201 ? -6.283 -8.224 -31.111 1.00 82.62 201 ASP A CA 1
ATOM 1550 C C . ASP A 1 201 ? -6.438 -7.013 -32.055 1.00 82.62 201 ASP A C 1
ATOM 1552 O O . ASP A 1 201 ? -5.705 -6.853 -33.027 1.00 82.62 201 ASP A O 1
ATOM 1556 N N . LYS A 1 202 ? -7.374 -6.104 -31.753 1.00 86.00 202 LYS A N 1
ATOM 1557 C CA . LYS A 1 202 ? -7.607 -4.890 -32.552 1.00 86.00 202 LYS 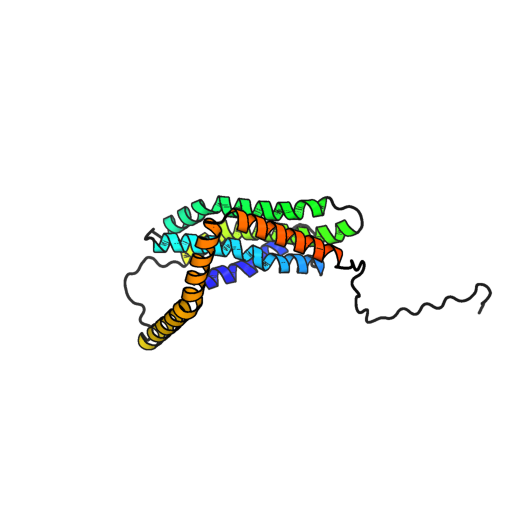A CA 1
ATOM 1558 C C . LYS A 1 202 ? -6.746 -3.697 -32.143 1.00 86.00 202 LYS A C 1
ATOM 1560 O O . LYS A 1 202 ? -6.784 -2.672 -32.826 1.00 86.00 202 LYS A O 1
ATOM 1565 N N . ILE A 1 203 ? -6.012 -3.784 -31.036 1.00 84.44 203 ILE A N 1
ATOM 1566 C CA . ILE A 1 203 ? -5.171 -2.689 -30.546 1.00 84.44 203 ILE A CA 1
ATOM 1567 C C . ILE A 1 203 ? -3.783 -2.835 -31.174 1.00 84.44 203 ILE A C 1
ATOM 1569 O O . ILE A 1 203 ? -3.035 -3.754 -30.859 1.00 84.44 203 ILE A O 1
ATOM 1573 N N . GLY A 1 204 ? -3.427 -1.916 -32.074 1.00 76.62 204 GLY A N 1
ATOM 1574 C CA . GLY A 1 204 ? -2.090 -1.876 -32.666 1.00 76.62 204 GLY A CA 1
ATOM 1575 C C . GLY A 1 204 ? -1.024 -1.523 -31.626 1.00 76.62 204 GLY A C 1
ATOM 1576 O O . GLY A 1 204 ? -1.178 -0.563 -30.870 1.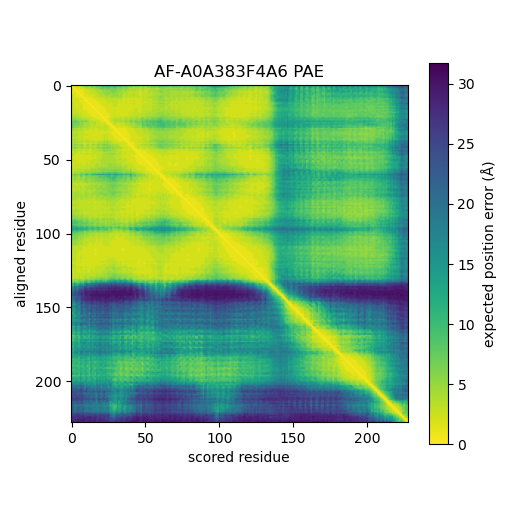00 76.62 204 GLY A O 1
ATOM 1577 N N . PHE A 1 205 ? 0.078 -2.274 -31.600 1.00 73.50 205 PHE A N 1
ATOM 1578 C CA . PHE A 1 205 ? 1.223 -1.962 -30.748 1.00 73.50 205 PHE A CA 1
ATOM 1579 C C . PHE A 1 205 ? 2.076 -0.862 -31.386 1.00 73.50 205 PHE A C 1
ATOM 1581 O O . PHE A 1 205 ? 2.720 -1.077 -32.412 1.00 73.50 205 PHE A O 1
ATOM 1588 N N . ALA A 1 206 ? 2.114 0.316 -30.765 1.00 71.62 206 ALA A N 1
ATOM 1589 C CA . ALA A 1 206 ? 3.087 1.348 -31.105 1.00 71.62 206 ALA A CA 1
ATOM 1590 C C . ALA A 1 206 ? 4.400 1.068 -30.355 1.00 71.62 206 ALA A C 1
ATOM 1592 O O . ALA A 1 206 ? 4.447 1.144 -29.130 1.00 71.62 206 ALA A O 1
ATOM 1593 N N . ALA A 1 207 ? 5.464 0.724 -31.086 1.00 62.91 207 ALA A N 1
ATOM 1594 C CA . ALA A 1 207 ? 6.764 0.376 -30.500 1.00 62.91 207 ALA A CA 1
ATOM 1595 C C . ALA A 1 207 ? 7.514 1.582 -29.901 1.00 62.91 207 ALA A C 1
ATOM 1597 O O . ALA A 1 207 ? 8.379 1.407 -29.049 1.00 62.91 207 ALA A O 1
ATOM 1598 N N . GLN A 1 208 ? 7.178 2.801 -30.323 1.00 58.09 208 GLN A N 1
ATOM 1599 C CA . GLN A 1 208 ? 7.811 4.032 -29.868 1.00 58.09 208 GLN A CA 1
ATOM 1600 C C . GLN A 1 208 ? 6.716 5.050 -29.556 1.00 58.09 208 GLN A C 1
ATOM 1602 O O . GLN A 1 208 ? 5.875 5.343 -30.404 1.00 58.09 208 GLN A O 1
ATOM 1607 N N . GLN A 1 209 ? 6.723 5.596 -28.342 1.00 59.56 209 GLN A N 1
ATOM 1608 C CA . GLN A 1 209 ? 5.895 6.753 -28.024 1.00 59.56 209 GLN A CA 1
ATOM 1609 C C . GLN A 1 209 ? 6.429 7.941 -28.837 1.00 59.56 209 GLN A C 1
ATOM 1611 O O . GLN A 1 209 ? 7.615 8.263 -28.724 1.00 59.56 209 GLN A O 1
ATOM 1616 N N . GLU A 1 210 ? 5.584 8.574 -29.656 1.00 58.34 210 GLU A N 1
ATOM 1617 C CA . GLU A 1 210 ? 5.901 9.848 -30.308 1.00 58.34 210 GLU A CA 1
ATOM 1618 C C . GLU A 1 210 ? 6.196 10.872 -29.207 1.00 58.34 210 GLU A C 1
ATOM 1620 O O . GLU A 1 210 ? 5.307 11.417 -28.554 1.00 58.34 210 GLU A O 1
ATOM 1625 N N . LYS A 1 211 ? 7.482 11.064 -28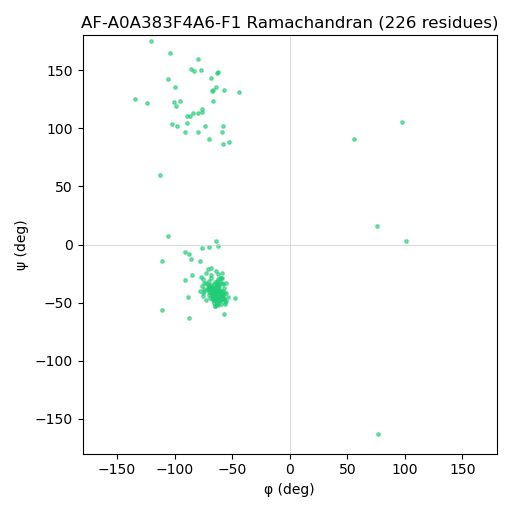.911 1.00 59.31 211 LYS A N 1
ATOM 1626 C CA . LYS A 1 211 ? 7.927 12.226 -28.157 1.00 59.31 211 LYS A CA 1
ATOM 1627 C C . LYS A 1 211 ? 7.881 13.377 -29.143 1.00 59.31 211 LYS A C 1
ATOM 1629 O O . LYS A 1 211 ? 8.646 13.351 -30.103 1.00 59.31 211 LYS A O 1
ATOM 1634 N N . ASP A 1 212 ? 7.033 14.367 -28.877 1.00 57.41 212 ASP A N 1
ATOM 1635 C CA . ASP A 1 212 ? 7.139 15.694 -29.485 1.00 57.41 212 ASP A CA 1
ATOM 1636 C C . ASP A 1 212 ? 8.525 16.252 -29.148 1.00 57.41 212 ASP A C 1
ATOM 1638 O O . ASP A 1 212 ? 8.763 16.886 -28.116 1.00 57.41 212 ASP A O 1
ATOM 1642 N N . MET A 1 213 ? 9.502 15.914 -29.983 1.00 59.03 213 MET A N 1
ATOM 1643 C CA . MET A 1 213 ? 10.835 16.463 -29.891 1.00 59.03 213 MET A CA 1
ATOM 1644 C C . MET A 1 213 ? 10.752 17.873 -30.458 1.00 59.03 213 MET A C 1
ATOM 1646 O O . MET A 1 213 ? 10.552 18.060 -31.652 1.00 59.03 213 MET A O 1
ATOM 1650 N N . ALA A 1 214 ? 10.961 18.877 -29.605 1.00 70.56 214 ALA A N 1
ATOM 1651 C CA . ALA A 1 214 ? 11.070 20.281 -30.013 1.00 70.56 214 ALA A CA 1
ATOM 1652 C C . ALA A 1 214 ? 12.293 20.565 -30.921 1.00 70.56 214 ALA A C 1
ATOM 1654 O O . ALA A 1 214 ? 12.562 21.711 -31.273 1.00 70.56 214 ALA A O 1
ATOM 1655 N N . SER A 1 215 ? 13.055 19.531 -31.284 1.00 72.31 215 SER A N 1
ATOM 1656 C CA . SER A 1 215 ? 14.233 19.586 -32.139 1.00 72.31 215 SER A CA 1
ATOM 1657 C C . SER A 1 215 ? 14.070 18.636 -33.324 1.00 72.31 215 SER A C 1
ATOM 1659 O O . SER A 1 215 ? 13.951 17.424 -33.141 1.00 72.31 215 SER A O 1
ATOM 1661 N N . PHE A 1 216 ? 14.138 19.177 -34.538 1.00 76.25 216 PHE A N 1
ATOM 1662 C CA . PHE A 1 216 ? 14.209 18.392 -35.767 1.00 76.25 216 PHE A CA 1
ATOM 1663 C C . PHE A 1 216 ? 15.674 18.230 -36.182 1.00 76.25 216 PHE A C 1
ATOM 1665 O O . PHE A 1 216 ? 16.386 19.215 -36.373 1.00 76.25 216 PHE A O 1
ATOM 1672 N N . HIS A 1 217 ? 16.135 16.987 -36.330 1.00 76.44 217 HIS A N 1
ATOM 1673 C CA . HIS A 1 217 ? 17.461 16.698 -36.873 1.00 76.44 217 HIS A CA 1
ATOM 1674 C C . HIS A 1 217 ? 17.382 16.569 -38.396 1.00 76.44 217 HIS A C 1
ATOM 1676 O O . HIS A 1 217 ? 16.934 15.553 -38.922 1.00 76.44 217 HIS A O 1
ATOM 1682 N N . LEU A 1 218 ? 17.846 17.596 -39.110 1.00 83.25 218 LEU A N 1
ATOM 1683 C CA . LEU A 1 218 ? 18.077 17.529 -40.553 1.00 83.25 218 LEU A CA 1
ATOM 1684 C C . LEU A 1 218 ? 19.481 16.973 -40.801 1.00 83.25 218 LEU A C 1
ATOM 1686 O O . LEU A 1 218 ? 20.475 17.637 -40.509 1.00 83.25 218 LEU A O 1
ATOM 1690 N N . SER A 1 219 ? 19.572 15.752 -41.329 1.00 83.69 219 SER A N 1
ATOM 1691 C CA . SER A 1 219 ? 20.837 15.187 -41.801 1.00 83.69 219 SER A CA 1
ATOM 1692 C C . SER A 1 219 ? 20.919 15.294 -43.324 1.00 83.69 219 SER A C 1
ATOM 1694 O O . SER A 1 219 ? 20.062 14.798 -44.052 1.00 83.69 219 SER A O 1
ATOM 1696 N N . PHE A 1 220 ? 21.963 15.958 -43.819 1.00 85.25 220 PHE A N 1
ATOM 1697 C CA . PHE A 1 220 ? 22.290 15.988 -45.243 1.00 85.25 220 PHE A CA 1
ATOM 1698 C C . PHE A 1 220 ? 23.389 14.964 -45.512 1.00 85.25 220 PHE A C 1
ATOM 1700 O O . PHE A 1 220 ? 24.482 15.052 -44.952 1.00 85.25 220 PHE A O 1
ATOM 1707 N N . ARG A 1 221 ? 23.105 13.976 -46.365 1.00 82.00 221 ARG A N 1
ATOM 1708 C CA . ARG A 1 221 ? 24.092 12.984 -46.801 1.00 82.00 221 ARG A CA 1
ATOM 1709 C C . ARG A 1 221 ? 24.568 13.348 -48.202 1.00 82.00 221 ARG A C 1
ATOM 1711 O O . ARG A 1 221 ? 23.846 13.136 -49.172 1.00 82.00 221 ARG A O 1
ATOM 1718 N N . PHE A 1 222 ? 25.767 13.914 -48.306 1.00 83.56 222 PHE A N 1
ATOM 1719 C CA . PHE A 1 222 ? 26.353 14.250 -49.602 1.00 83.56 222 PHE A CA 1
ATOM 1720 C C . PHE A 1 222 ? 26.919 13.002 -50.308 1.00 83.56 222 PHE A C 1
ATOM 1722 O O . PHE A 1 222 ? 27.358 12.063 -49.635 1.00 83.56 222 PHE A O 1
ATOM 1729 N N . PRO A 1 223 ? 26.924 12.965 -51.655 1.00 81.19 223 PRO A N 1
ATOM 1730 C CA . PRO A 1 223 ? 27.577 11.908 -52.424 1.00 81.19 223 PRO A CA 1
ATOM 1731 C C . PRO A 1 223 ? 29.091 11.883 -52.173 1.00 81.19 223 PRO A C 1
ATOM 1733 O O . PRO A 1 223 ? 29.714 12.929 -52.018 1.00 81.19 223 PRO A O 1
ATOM 1736 N N . SER A 1 224 ? 29.716 10.704 -52.234 1.00 76.94 224 SER A N 1
ATOM 1737 C CA . SER A 1 224 ? 31.151 10.488 -51.952 1.00 76.94 224 SER A CA 1
ATOM 1738 C C . SER A 1 224 ? 32.141 11.212 -52.884 1.00 76.94 224 SER A C 1
ATOM 1740 O O . SER A 1 224 ? 33.347 11.091 -52.699 1.00 76.94 224 SER A O 1
ATOM 1742 N N . ARG A 1 225 ? 31.652 11.955 -53.885 1.00 69.88 225 ARG A N 1
ATOM 1743 C CA . ARG A 1 225 ? 32.452 12.775 -54.813 1.00 69.88 225 ARG A CA 1
ATOM 1744 C C . ARG A 1 225 ? 32.363 14.281 -54.540 1.00 69.88 225 ARG A C 1
ATOM 1746 O O . ARG A 1 225 ? 32.857 15.065 -55.341 1.00 69.88 225 ARG A O 1
ATOM 1753 N N . PHE A 1 226 ? 31.725 14.686 -53.445 1.00 66.19 226 PHE A N 1
ATOM 1754 C CA . PHE A 1 226 ? 31.688 16.078 -53.006 1.00 66.19 226 PHE A CA 1
ATOM 1755 C C . PHE A 1 226 ? 32.872 16.337 -52.060 1.00 66.19 226 PHE A C 1
ATOM 1757 O O . PHE A 1 226 ? 32.815 16.014 -50.875 1.00 66.19 226 PHE A O 1
ATOM 1764 N N . THR A 1 227 ? 33.965 16.876 -52.593 1.00 68.75 227 THR A N 1
ATOM 1765 C CA . THR A 1 227 ? 35.026 17.534 -51.811 1.00 68.75 227 THR A CA 1
ATOM 1766 C C . THR A 1 227 ? 34.819 19.043 -51.894 1.00 68.75 227 THR A C 1
ATOM 1768 O O . THR A 1 227 ? 34.497 19.535 -52.974 1.00 68.75 227 THR A O 1
ATOM 1771 N N . PHE A 1 228 ? 34.941 19.720 -50.746 1.00 58.12 228 PHE A N 1
ATOM 1772 C CA . PHE A 1 228 ? 34.803 21.172 -50.581 1.00 58.12 228 PHE A CA 1
ATOM 1773 C C . PHE A 1 228 ? 35.677 21.978 -51.545 1.00 58.12 228 PHE A C 1
ATOM 1775 O O . PHE A 1 228 ? 36.813 21.525 -51.819 1.00 58.12 228 PHE A O 1
#